Protein AF-A0A1H0MV73-F1 (afdb_monomer)

Secondary structure (DSSP, 8-state):
---EEEEESS-HHHHHHHHHHH--S--EEEEETTEEEEEPPSSP-HHHHHHHHHHHT--EEEEEETTEEEEEEESSS---TTSBHHHHHHHTT-HHHHHHHHHHHTTHHHHHS-B-SSHHHHHHTTTT--------S-S-HHHHHHHHHHHHHHHHHHHHHGGGGGGS-HHHHHHHHHHHHHHHHHHHHHHHHHHHHH-SS-SS-TT--B-------

Nearest PDB structures (foldseek):
  2be7-assembly1_D-2  TM=5.457E-01  e=4.003E-01  Moritella profunda
  1kon-assembly1_A  TM=4.984E-01  e=4.502E-01  Escherichia coli
  3dfe-assembly1_F  TM=3.906E-01  e=1.566E-01  Trichormus variabilis ATCC 29413
  1s7h-assembly2_D  TM=4.365E-01  e=1.220E+00  Bacillus subtilis

Radius of gyration: 22.24 Å; Cα contacts (8 Å, |Δi|>4): 250; chains: 1; bounding box: 59×32×61 Å

Solvent-accessible surface area (backbone atoms only — not comparable to full-atom values): 12561 Å² total; per-residue (Å²): 132,54,48,39,36,35,39,37,70,49,50,58,67,59,53,48,52,43,37,70,79,73,42,96,64,76,59,54,74,47,71,55,97,74,15,22,36,40,34,53,45,83,80,45,50,78,67,51,53,55,54,48,26,65,57,69,75,48,36,34,30,36,38,49,52,101,92,44,49,34,44,79,38,58,75,87,48,98,65,64,69,86,47,46,38,49,58,48,30,44,75,72,71,33,57,67,61,22,51,49,51,52,42,46,69,78,41,44,57,70,51,50,48,59,50,57,93,53,67,65,56,41,65,76,74,50,78,70,63,75,64,78,69,62,86,69,71,82,76,41,72,64,57,54,48,50,49,52,50,50,48,35,49,50,36,52,53,49,59,61,56,47,81,51,53,86,79,48,58,70,71,56,52,55,49,48,69,54,47,40,59,54,29,53,53,49,50,53,51,51,51,51,51,53,52,44,68,75,38,85,74,51,76,62,40,99,88,58,27,41,47,87,55,82,74,91,129

Structure (mmCIF, N/CA/C/O backbone):
data_AF-A0A1H0MV73-F1
#
_entry.id   AF-A0A1H0MV73-F1
#
loop_
_atom_site.group_PDB
_atom_site.id
_atom_site.type_symbol
_atom_site.label_atom_id
_atom_site.label_alt_id
_atom_site.label_comp_id
_atom_site.label_asym_id
_atom_site.label_entity_id
_atom_site.label_seq_id
_atom_site.pdbx_PDB_ins_code
_atom_site.Cartn_x
_atom_site.Cartn_y
_atom_site.Cartn_z
_atom_site.occupancy
_atom_site.B_iso_or_equiv
_atom_site.auth_seq_id
_atom_site.auth_comp_id
_atom_site.auth_asym_id
_atom_site.auth_atom_id
_atom_site.pdbx_PDB_model_num
ATOM 1 N N . MET A 1 1 ? -0.368 16.714 4.032 1.00 54.12 1 MET A N 1
ATOM 2 C CA . MET A 1 1 ? -0.791 15.738 2.997 1.00 54.12 1 MET A CA 1
ATOM 3 C C . MET A 1 1 ? -1.843 14.844 3.627 1.00 54.12 1 MET A C 1
ATOM 5 O O . MET A 1 1 ? -1.600 14.388 4.734 1.00 54.12 1 MET A O 1
ATOM 9 N N . ARG A 1 2 ? -2.994 14.617 2.979 1.00 64.69 2 ARG A N 1
ATOM 10 C CA . ARG A 1 2 ? -4.022 13.714 3.522 1.00 64.69 2 ARG A CA 1
ATOM 11 C C . ARG A 1 2 ? -3.559 12.266 3.342 1.00 64.69 2 ARG A C 1
ATOM 13 O O . ARG A 1 2 ? -3.269 11.854 2.218 1.00 64.69 2 ARG A O 1
ATOM 20 N N . ARG A 1 3 ? -3.427 11.532 4.447 1.00 75.88 3 ARG A N 1
ATOM 21 C CA . ARG A 1 3 ? -3.181 10.083 4.457 1.00 75.88 3 ARG A CA 1
ATOM 22 C C . ARG A 1 3 ? -4.522 9.362 4.555 1.00 75.88 3 ARG A C 1
ATOM 24 O O . ARG A 1 3 ? -5.489 9.919 5.075 1.00 75.88 3 ARG A O 1
ATOM 31 N N . ALA A 1 4 ? -4.564 8.131 4.062 1.00 83.12 4 ALA A N 1
ATOM 32 C CA . ALA A 1 4 ? -5.677 7.241 4.330 1.00 83.12 4 ALA A CA 1
ATOM 33 C C . ALA A 1 4 ? -5.242 5.781 4.360 1.00 83.12 4 ALA A C 1
ATOM 35 O O . ALA A 1 4 ? -4.288 5.377 3.683 1.00 83.12 4 ALA A O 1
ATOM 36 N N . ALA A 1 5 ? -5.990 5.000 5.121 1.00 88.31 5 ALA A N 1
ATOM 37 C CA . ALA A 1 5 ? -5.823 3.568 5.250 1.00 88.31 5 ALA A CA 1
ATOM 38 C C . ALA A 1 5 ? -7.187 2.888 5.170 1.00 88.31 5 ALA A C 1
ATOM 40 O O . ALA A 1 5 ? -8.221 3.505 5.420 1.00 88.31 5 ALA A O 1
ATOM 41 N N . VAL A 1 6 ? -7.186 1.615 4.799 1.00 90.62 6 VAL A N 1
ATOM 42 C CA . VAL A 1 6 ? -8.366 0.761 4.884 1.00 90.62 6 VAL A CA 1
ATOM 43 C C . VAL A 1 6 ? -8.015 -0.424 5.756 1.00 90.62 6 VAL A C 1
ATOM 45 O O . VAL A 1 6 ? -7.063 -1.131 5.445 1.00 90.62 6 VAL A O 1
AT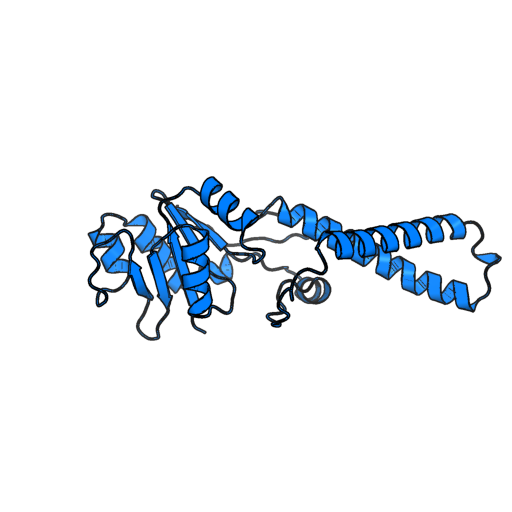OM 48 N N . TRP A 1 7 ? -8.762 -0.645 6.827 1.00 93.50 7 TRP A N 1
ATOM 49 C CA . TRP A 1 7 ? -8.647 -1.866 7.613 1.00 93.50 7 TRP A CA 1
ATOM 50 C C . TRP A 1 7 ? -9.693 -2.885 7.170 1.00 93.50 7 TRP A C 1
ATOM 52 O O . TRP A 1 7 ? -10.859 -2.543 6.959 1.00 93.50 7 TRP A O 1
ATOM 62 N N . VAL A 1 8 ? -9.278 -4.139 7.029 1.00 93.25 8 VAL A N 1
ATOM 63 C CA . VAL A 1 8 ? -10.153 -5.271 6.713 1.00 93.25 8 VAL A CA 1
ATOM 64 C C . VAL A 1 8 ? -9.893 -6.417 7.676 1.00 93.25 8 VAL A C 1
ATOM 66 O O . VAL A 1 8 ? -8.771 -6.565 8.142 1.00 93.25 8 VAL A O 1
ATOM 69 N N . ARG A 1 9 ? -10.917 -7.232 7.957 1.00 93.62 9 ARG A N 1
ATOM 70 C CA . ARG A 1 9 ? -10.801 -8.410 8.839 1.00 93.62 9 ARG A CA 1
ATOM 71 C C . ARG A 1 9 ? -10.091 -9.602 8.194 1.00 93.62 9 ARG A C 1
ATOM 73 O O . ARG A 1 9 ? -9.786 -10.571 8.875 1.00 93.62 9 ARG A O 1
ATOM 80 N N . ASP A 1 10 ? -9.863 -9.541 6.888 1.00 91.69 10 ASP A N 1
ATOM 81 C CA . ASP A 1 10 ? -9.166 -10.592 6.161 1.00 91.69 10 ASP A CA 1
ATOM 82 C C . ASP A 1 10 ? -7.681 -10.648 6.552 1.00 91.69 10 ASP A C 1
ATOM 84 O O . ASP A 1 10 ? -7.050 -9.633 6.889 1.00 91.69 10 ASP A O 1
ATOM 88 N N . ASP A 1 11 ? -7.114 -11.849 6.465 1.00 90.12 11 ASP A N 1
ATOM 89 C CA . ASP A 1 11 ? -5.692 -12.056 6.684 1.00 90.12 11 ASP A CA 1
ATOM 90 C C . ASP A 1 11 ? -4.836 -11.465 5.551 1.00 90.12 11 ASP A C 1
ATOM 92 O O . ASP A 1 11 ? -5.313 -11.056 4.485 1.00 90.12 11 ASP A O 1
ATOM 96 N N . LEU A 1 12 ? -3.526 -11.410 5.791 1.00 86.00 12 LEU A N 1
ATOM 97 C CA . LEU A 1 12 ? -2.580 -10.821 4.851 1.00 86.00 12 LEU A CA 1
ATOM 98 C C . LEU A 1 12 ? -2.608 -11.512 3.478 1.00 86.00 12 LEU A C 1
ATOM 100 O O . LEU A 1 12 ? -2.511 -10.825 2.461 1.00 86.00 12 LEU A O 1
ATOM 104 N N . SER A 1 13 ? -2.723 -12.841 3.435 1.00 81.88 13 SER A N 1
ATOM 105 C CA . SER A 1 13 ? -2.711 -13.625 2.192 1.00 81.88 13 SER A CA 1
ATOM 106 C C . SER A 1 13 ? -3.925 -13.338 1.314 1.00 81.88 13 SER A C 1
ATOM 108 O O . SER A 1 13 ? -3.785 -13.146 0.101 1.00 81.88 13 SER A O 1
ATOM 110 N N . ASP A 1 14 ? -5.105 -13.245 1.915 1.00 86.81 14 ASP A N 1
ATOM 111 C CA . ASP A 1 14 ? -6.349 -12.961 1.209 1.00 86.81 14 ASP A CA 1
ATOM 112 C C . ASP A 1 14 ? -6.357 -11.534 0.661 1.00 86.81 14 ASP A C 1
ATOM 114 O O . ASP A 1 14 ? -6.686 -11.298 -0.509 1.00 86.81 14 ASP A O 1
ATOM 118 N N . VAL A 1 15 ? -5.912 -10.573 1.476 1.00 85.56 15 VAL A N 1
ATOM 119 C CA . VAL A 1 15 ? -5.766 -9.173 1.061 1.00 85.56 15 VAL A CA 1
ATOM 120 C C . VAL A 1 15 ? -4.761 -9.040 -0.076 1.00 85.56 15 VAL A C 1
ATOM 122 O O . VAL A 1 15 ? -5.033 -8.345 -1.060 1.00 85.56 15 VAL A O 1
ATOM 125 N N . GLN A 1 16 ? -3.619 -9.724 0.016 1.00 82.00 16 GLN A N 1
ATOM 126 C CA . GLN A 1 16 ? -2.617 -9.748 -1.048 1.00 82.00 16 GLN A CA 1
ATOM 127 C C . GLN A 1 16 ? -3.194 -10.301 -2.347 1.00 82.00 16 GLN A C 1
ATOM 129 O O . GLN A 1 16 ? -3.030 -9.671 -3.390 1.00 82.00 16 GLN A O 1
ATOM 134 N N . THR A 1 17 ? -3.912 -11.422 -2.286 1.00 80.62 17 THR A N 1
ATOM 135 C CA . THR A 1 17 ? -4.515 -12.063 -3.462 1.00 80.62 17 THR A CA 1
ATOM 136 C C . THR A 1 17 ? -5.507 -11.124 -4.153 1.00 80.62 17 THR A C 1
ATOM 138 O O . THR A 1 17 ? -5.381 -10.846 -5.347 1.00 80.62 17 THR A O 1
ATOM 141 N N . ARG A 1 18 ? -6.433 -10.516 -3.395 1.00 81.12 18 ARG A N 1
ATOM 142 C CA . ARG A 1 18 ? -7.428 -9.575 -3.948 1.00 81.12 18 ARG A CA 1
ATOM 143 C C . ARG A 1 18 ? -6.783 -8.317 -4.539 1.00 81.12 18 ARG A C 1
ATOM 145 O O . ARG A 1 18 ? -7.248 -7.801 -5.559 1.00 81.12 18 ARG A O 1
ATOM 152 N N . LEU A 1 19 ? -5.718 -7.806 -3.916 1.00 78.44 19 LEU A N 1
ATOM 153 C CA . LEU A 1 19 ? -4.992 -6.640 -4.421 1.00 78.44 19 LEU A CA 1
ATOM 154 C C . LEU A 1 19 ? -4.146 -6.964 -5.654 1.00 78.44 19 LEU A C 1
ATOM 156 O O . LEU A 1 19 ? -4.100 -6.134 -6.560 1.00 78.44 19 LEU A O 1
ATOM 160 N N . LEU A 1 20 ? -3.516 -8.138 -5.720 1.00 70.62 20 LEU A N 1
ATOM 161 C CA . LEU A 1 20 ? -2.741 -8.584 -6.882 1.00 70.62 20 LEU A CA 1
ATOM 162 C C . LEU A 1 20 ? -3.618 -8.699 -8.130 1.00 70.62 20 LEU A C 1
ATOM 164 O O . LEU A 1 20 ? -3.218 -8.239 -9.200 1.00 70.62 20 LEU A O 1
ATOM 168 N N . ASP A 1 21 ? -4.834 -9.217 -7.972 1.00 63.66 21 ASP A N 1
ATOM 169 C CA . ASP A 1 21 ? -5.757 -9.426 -9.086 1.00 63.66 21 ASP A CA 1
ATOM 170 C C . ASP A 1 21 ? -6.362 -8.123 -9.633 1.00 63.66 21 ASP A C 1
ATOM 172 O O . ASP A 1 21 ? -6.802 -8.073 -10.784 1.00 63.66 21 ASP A O 1
ATOM 176 N N . ARG A 1 22 ? -6.424 -7.055 -8.821 1.00 63.78 22 ARG A N 1
ATOM 177 C CA . ARG A 1 22 ? -7.253 -5.872 -9.134 1.00 63.78 22 ARG A CA 1
ATOM 178 C C . ARG A 1 22 ? -6.560 -4.514 -9.000 1.00 63.78 22 ARG A C 1
ATOM 180 O O . ARG A 1 22 ? -7.055 -3.530 -9.548 1.00 63.78 22 ARG A O 1
ATOM 187 N N . SER A 1 23 ? -5.434 -4.414 -8.294 1.00 61.25 23 SER A N 1
ATOM 188 C CA . SER A 1 23 ? -4.760 -3.149 -7.967 1.00 61.25 23 SER A CA 1
ATOM 189 C C . SER A 1 23 ? -3.266 -3.204 -8.298 1.00 61.25 23 SER A C 1
ATOM 191 O O . SER A 1 23 ? -2.448 -3.629 -7.491 1.00 61.25 23 SER A O 1
ATOM 193 N N . GLY A 1 24 ? -2.868 -2.625 -9.434 1.00 54.47 24 GLY A N 1
ATOM 194 C CA . GLY A 1 24 ? -1.452 -2.495 -9.821 1.00 54.47 24 GLY A CA 1
ATOM 195 C C . GLY A 1 24 ? -0.624 -1.483 -9.006 1.00 54.47 24 GLY A C 1
ATOM 196 O O . GLY A 1 24 ? 0.515 -1.203 -9.370 1.00 54.47 24 GLY A O 1
ATOM 197 N N . ARG A 1 25 ? -1.175 -0.879 -7.942 1.00 60.16 25 ARG A N 1
ATOM 198 C CA . ARG A 1 25 ? -0.457 0.092 -7.095 1.00 60.16 25 ARG A CA 1
ATOM 199 C C . ARG A 1 25 ? 0.040 -0.561 -5.811 1.00 60.16 25 ARG A C 1
ATOM 201 O O . ARG A 1 25 ? -0.752 -1.169 -5.093 1.00 60.16 25 ARG A O 1
ATOM 208 N N . ARG A 1 26 ? 1.329 -0.359 -5.510 1.00 63.97 26 ARG A N 1
ATOM 209 C CA . ARG A 1 26 ? 1.956 -0.774 -4.247 1.00 63.97 26 ARG A CA 1
ATOM 210 C C . ARG A 1 26 ? 1.264 -0.084 -3.069 1.00 63.97 26 ARG A C 1
ATOM 212 O O . ARG A 1 26 ? 0.995 1.117 -3.121 1.00 63.97 26 ARG A O 1
ATOM 219 N N . ARG A 1 27 ? 0.972 -0.861 -2.033 1.00 73.25 27 ARG A N 1
ATOM 220 C CA . ARG A 1 27 ? 0.311 -0.445 -0.790 1.00 73.25 27 ARG A CA 1
ATOM 221 C C . ARG A 1 27 ? 1.071 -1.080 0.359 1.00 73.25 27 ARG A C 1
ATOM 223 O O . ARG A 1 27 ? 1.513 -2.217 0.212 1.00 73.25 27 ARG A O 1
ATOM 230 N N . LEU A 1 28 ? 1.218 -0.362 1.465 1.00 77.88 28 LEU A N 1
ATOM 231 C CA . LEU A 1 28 ? 1.765 -0.954 2.680 1.00 77.88 28 LEU A CA 1
ATOM 232 C C . LEU A 1 28 ? 0.674 -1.812 3.317 1.00 77.88 28 LEU A C 1
ATOM 234 O O . LEU A 1 28 ? -0.423 -1.322 3.583 1.00 77.88 28 LEU A O 1
ATOM 238 N N . LEU A 1 29 ? 0.982 -3.093 3.502 1.00 84.50 29 LEU A N 1
ATOM 239 C CA . LEU A 1 29 ? 0.115 -4.048 4.176 1.00 84.50 29 LEU A CA 1
ATOM 240 C C . LEU A 1 29 ? 0.690 -4.305 5.560 1.00 84.50 29 LEU A C 1
ATOM 242 O O . LEU A 1 29 ? 1.829 -4.754 5.674 1.00 84.50 29 LEU A O 1
ATOM 246 N N . VAL A 1 30 ? -0.088 -4.001 6.593 1.00 85.06 30 VAL A N 1
ATOM 247 C CA . VAL A 1 30 ? 0.312 -4.220 7.981 1.00 85.06 30 VAL A CA 1
ATOM 248 C C . VAL A 1 30 ? -0.661 -5.217 8.604 1.00 85.06 30 VAL A C 1
ATOM 250 O O . VAL A 1 30 ? -1.805 -4.839 8.870 1.00 85.06 30 VAL A O 1
ATOM 253 N N . PRO A 1 31 ? -0.263 -6.490 8.775 1.00 86.06 31 PRO A N 1
ATOM 254 C CA . PRO A 1 31 ? -1.108 -7.468 9.443 1.00 86.06 31 PRO A CA 1
ATOM 255 C C . PRO A 1 31 ? -1.261 -7.109 10.923 1.00 86.06 31 PRO A C 1
ATOM 257 O O . PRO A 1 31 ? -0.313 -6.647 11.558 1.00 86.06 31 PRO A O 1
ATOM 260 N N . THR A 1 32 ? -2.448 -7.349 11.465 1.00 87.38 32 THR A N 1
ATOM 261 C CA . THR A 1 32 ? -2.767 -7.277 12.893 1.00 87.38 32 THR A CA 1
ATOM 262 C C . THR A 1 32 ? -3.358 -8.601 13.353 1.00 87.38 32 THR A C 1
ATOM 264 O O . THR A 1 32 ? -3.539 -9.526 12.561 1.00 87.38 32 THR A O 1
ATOM 267 N N . LEU A 1 33 ? -3.655 -8.708 14.648 1.00 86.25 33 LEU A N 1
ATOM 268 C CA . LEU A 1 33 ? -4.269 -9.907 15.206 1.00 86.25 33 LEU A CA 1
ATOM 269 C C . LEU A 1 33 ? -5.642 -10.202 14.578 1.00 86.25 33 LEU A C 1
ATOM 271 O O . LEU A 1 33 ? -5.963 -11.365 14.351 1.00 86.25 33 LEU A O 1
ATOM 275 N N . ASN A 1 34 ? -6.432 -9.162 14.289 1.00 90.62 34 ASN A N 1
ATOM 276 C CA . ASN A 1 34 ? -7.818 -9.305 13.833 1.00 90.62 34 ASN A CA 1
ATOM 277 C C . ASN A 1 34 ? -8.036 -8.911 12.364 1.00 90.62 34 ASN A C 1
ATOM 279 O O . ASN A 1 34 ? -9.184 -8.773 11.937 1.00 90.62 34 ASN A O 1
ATOM 283 N N . GLY A 1 35 ? -6.970 -8.672 11.596 1.00 92.31 35 GLY A N 1
ATOM 284 C CA . GLY A 1 35 ? -7.106 -8.266 10.204 1.00 92.31 35 GLY A CA 1
ATOM 285 C C . GLY A 1 35 ? -5.834 -7.702 9.587 1.00 92.31 35 GLY A C 1
ATOM 286 O O . GLY A 1 35 ? -4.719 -8.011 9.998 1.00 92.31 35 GLY A O 1
ATOM 287 N N . THR A 1 36 ? -6.002 -6.852 8.580 1.00 90.44 36 THR A N 1
ATOM 288 C CA . THR A 1 36 ? -4.901 -6.235 7.839 1.00 90.44 36 THR A CA 1
ATOM 289 C C . THR A 1 36 ? -5.216 -4.778 7.525 1.00 90.44 36 THR A C 1
ATOM 291 O O . THR A 1 36 ? -6.266 -4.450 6.967 1.00 90.44 36 THR A O 1
ATOM 294 N N . PHE A 1 37 ? -4.274 -3.883 7.823 1.00 89.50 37 PHE A N 1
ATOM 295 C CA . PHE A 1 37 ? -4.309 -2.505 7.341 1.00 89.50 37 PHE A CA 1
ATOM 296 C C . PHE A 1 37 ? -3.692 -2.404 5.952 1.00 89.50 37 PHE A C 1
ATOM 298 O O . PHE A 1 37 ? -2.548 -2.787 5.726 1.00 89.50 37 PHE A O 1
ATOM 305 N N . VAL A 1 38 ? -4.438 -1.801 5.037 1.00 87.38 38 VAL A N 1
ATOM 306 C CA . VAL A 1 38 ? -4.003 -1.409 3.702 1.00 87.38 38 VAL A CA 1
ATOM 307 C C . VAL A 1 38 ? -3.793 0.097 3.696 1.00 87.38 38 VAL A C 1
ATOM 309 O O . VAL A 1 38 ? -4.724 0.877 3.486 1.00 87.38 38 VAL A O 1
ATOM 312 N N . VAL A 1 39 ? -2.557 0.524 3.924 1.00 83.62 39 VAL A N 1
ATOM 313 C CA . VAL A 1 39 ? -2.193 1.941 3.913 1.00 83.62 39 VAL A CA 1
ATOM 314 C C . VAL A 1 39 ? -1.952 2.368 2.465 1.00 83.62 39 VAL A C 1
ATOM 316 O O . VAL A 1 39 ? -1.163 1.764 1.727 1.00 83.62 39 VAL A O 1
ATOM 319 N N . GLY A 1 40 ? -2.725 3.364 2.026 1.00 70.25 40 GLY A N 1
ATOM 320 C CA . GLY A 1 40 ? -2.804 3.769 0.628 1.00 70.25 40 GLY A CA 1
ATOM 321 C C . GLY A 1 40 ? -1.496 4.362 0.083 1.00 70.25 40 GLY A C 1
ATOM 322 O O . GLY A 1 40 ? -0.659 4.842 0.845 1.00 70.25 40 GLY A O 1
ATOM 323 N N . PRO A 1 41 ? -1.318 4.369 -1.251 1.00 59.44 41 PRO A N 1
ATOM 324 C CA . PRO A 1 41 ? -0.158 4.985 -1.886 1.00 59.44 41 PRO A CA 1
ATOM 325 C C . PRO A 1 41 ? -0.143 6.499 -1.645 1.00 59.44 41 PRO A C 1
ATOM 327 O O . PRO A 1 41 ? -1.174 7.160 -1.764 1.00 59.44 41 PRO A O 1
ATOM 330 N N . ASN A 1 42 ? 1.033 7.058 -1.368 1.00 49.66 42 ASN A N 1
ATOM 331 C CA . ASN A 1 42 ? 1.230 8.500 -1.261 1.00 49.66 42 ASN A CA 1
ATOM 332 C C . ASN A 1 42 ? 1.274 9.136 -2.675 1.00 49.66 42 ASN A C 1
ATOM 334 O O . ASN A 1 42 ? 2.115 8.719 -3.477 1.00 49.66 42 ASN A O 1
ATOM 338 N N . PRO A 1 43 ? 0.418 10.122 -3.023 1.00 48.09 43 PRO A N 1
ATOM 339 C CA . PRO A 1 43 ? -0.612 10.764 -2.200 1.00 48.09 43 PRO A CA 1
ATOM 340 C C . PRO A 1 43 ? -1.973 10.057 -2.248 1.00 48.09 43 PRO A C 1
ATOM 342 O O . PRO A 1 43 ? -2.415 9.565 -3.294 1.00 48.09 43 PRO A O 1
ATOM 345 N N . VAL A 1 44 ? -2.679 10.089 -1.117 1.00 60.69 44 VAL A N 1
ATOM 346 C CA . VAL A 1 44 ? -4.008 9.493 -0.997 1.00 60.69 44 VAL A CA 1
ATOM 347 C C . VAL A 1 44 ? -5.079 10.486 -1.454 1.00 60.69 44 VAL A C 1
ATOM 349 O O . VAL A 1 44 ? -5.053 11.664 -1.103 1.00 60.69 44 VAL A O 1
ATOM 352 N N . THR A 1 45 ? -6.021 10.011 -2.269 1.00 63.12 45 THR A N 1
ATOM 353 C CA . THR A 1 45 ? -7.239 10.746 -2.639 1.00 63.12 45 THR A CA 1
ATOM 354 C C . THR A 1 45 ? -8.447 10.026 -2.055 1.00 63.12 45 THR A C 1
ATOM 356 O O . THR A 1 45 ? -8.393 8.815 -1.868 1.00 63.12 45 THR A O 1
ATOM 359 N N . GLU A 1 46 ? -9.545 10.736 -1.815 1.00 62.19 46 GLU A N 1
ATOM 360 C CA . GLU A 1 46 ? -10.821 10.163 -1.345 1.00 62.19 46 GLU A CA 1
ATOM 361 C C . GLU A 1 46 ? -11.286 8.995 -2.239 1.00 62.19 46 GLU A C 1
ATOM 363 O O . GLU A 1 46 ? -11.628 7.905 -1.780 1.00 62.19 46 GLU A O 1
ATOM 368 N N . ARG A 1 47 ? -11.115 9.157 -3.558 1.00 69.31 47 ARG A N 1
ATOM 369 C CA . ARG A 1 47 ? -11.335 8.102 -4.556 1.00 69.31 47 ARG A CA 1
ATOM 370 C C . ARG A 1 47 ? -10.512 6.836 -4.285 1.00 69.31 47 ARG A C 1
ATOM 372 O O . ARG A 1 47 ? -10.993 5.734 -4.522 1.00 69.31 47 ARG A O 1
ATOM 379 N N . THR A 1 48 ? -9.294 6.977 -3.765 1.00 71.62 48 THR A N 1
ATOM 380 C CA . THR A 1 48 ? -8.411 5.846 -3.462 1.00 71.62 48 THR A CA 1
ATOM 381 C C . THR A 1 48 ? -9.008 4.952 -2.379 1.00 71.62 48 THR A C 1
ATOM 383 O O . THR A 1 48 ? -8.908 3.736 -2.505 1.00 71.62 48 THR A O 1
ATOM 386 N N . ILE A 1 49 ? -9.637 5.504 -1.339 1.00 75.19 49 ILE A N 1
ATOM 387 C CA . ILE A 1 49 ? -10.224 4.720 -0.236 1.00 75.19 49 ILE A CA 1
ATOM 388 C C . ILE A 1 49 ? -11.398 3.899 -0.756 1.00 75.19 49 ILE A C 1
ATOM 390 O O . ILE A 1 49 ? -11.435 2.684 -0.564 1.00 75.19 49 ILE A O 1
ATOM 394 N N . LYS A 1 50 ? -12.301 4.548 -1.498 1.00 79.75 50 LYS A N 1
ATOM 395 C CA . LYS A 1 50 ? -13.461 3.897 -2.112 1.00 79.75 50 LYS A CA 1
ATOM 396 C C . LYS A 1 50 ? -13.051 2.776 -3.067 1.00 79.75 50 LYS A C 1
ATOM 398 O O . LYS A 1 50 ? -13.565 1.668 -2.956 1.00 79.75 50 LYS A O 1
ATOM 403 N N . ASP A 1 51 ? -12.086 3.038 -3.951 1.00 80.00 51 ASP A N 1
ATOM 404 C CA . ASP A 1 51 ? -11.570 2.034 -4.888 1.00 80.00 51 ASP A CA 1
ATOM 405 C C . ASP A 1 51 ? -10.907 0.863 -4.138 1.00 80.00 51 ASP A C 1
ATOM 407 O O . ASP A 1 51 ? -11.061 -0.294 -4.518 1.00 80.00 51 ASP A O 1
ATOM 411 N N . THR A 1 52 ? -10.197 1.144 -3.039 1.00 80.19 52 THR A N 1
ATOM 412 C CA . THR A 1 52 ? -9.570 0.111 -2.194 1.00 80.19 52 THR A CA 1
ATOM 413 C C . THR A 1 52 ? -10.610 -0.779 -1.538 1.00 80.19 52 THR A C 1
ATOM 415 O O . THR A 1 52 ? -10.521 -1.996 -1.658 1.00 80.19 52 THR A O 1
ATOM 418 N N . ARG A 1 53 ? -11.613 -0.185 -0.888 1.00 86.94 53 ARG A N 1
ATOM 419 C CA . ARG A 1 53 ? -12.704 -0.929 -0.252 1.00 86.94 53 ARG A CA 1
ATOM 420 C C . ARG A 1 53 ? -13.470 -1.763 -1.274 1.00 86.94 53 ARG A C 1
ATOM 422 O O . ARG A 1 53 ? -13.731 -2.931 -1.026 1.00 86.94 53 ARG A O 1
ATOM 429 N N . ALA A 1 54 ? -13.739 -1.215 -2.459 1.00 84.75 54 ALA A N 1
ATOM 430 C CA . ALA A 1 54 ? -14.393 -1.953 -3.539 1.00 84.75 54 ALA A CA 1
ATOM 431 C C . ALA A 1 54 ? -13.578 -3.171 -4.013 1.00 84.75 54 ALA A C 1
ATOM 433 O O . ALA A 1 54 ? -14.152 -4.214 -4.321 1.00 84.75 54 ALA A O 1
ATOM 434 N N . VAL A 1 55 ? -12.246 -3.063 -4.064 1.00 82.50 55 VAL A N 1
ATOM 435 C CA . VAL A 1 55 ? -11.368 -4.199 -4.390 1.00 82.50 55 VAL A CA 1
ATOM 436 C C . VAL A 1 55 ? -11.375 -5.247 -3.280 1.00 82.50 55 VAL A C 1
ATOM 438 O O . VAL A 1 55 ? -11.411 -6.438 -3.581 1.00 82.50 55 VAL A O 1
ATOM 441 N N . LEU A 1 56 ? -11.351 -4.807 -2.022 1.00 84.62 56 LEU A N 1
ATOM 442 C CA . LEU A 1 56 ? -11.294 -5.695 -0.863 1.00 84.62 56 LEU A CA 1
ATOM 443 C C . LEU A 1 56 ? -12.655 -6.293 -0.485 1.00 84.62 56 LEU A C 1
ATOM 445 O O . LEU A 1 56 ? -12.677 -7.288 0.225 1.00 84.62 56 LEU A O 1
ATOM 449 N N . GLY A 1 57 ? -13.765 -5.752 -0.993 1.00 85.00 57 GLY A N 1
ATOM 450 C CA . GLY A 1 57 ? -15.119 -6.221 -0.676 1.00 85.00 57 GLY A CA 1
ATOM 451 C C . GLY A 1 57 ? -15.732 -5.557 0.560 1.00 85.00 57 GLY A C 1
ATOM 452 O O . GLY A 1 57 ? -16.731 -6.046 1.072 1.00 85.00 57 GLY A O 1
ATOM 453 N N . GLY A 1 58 ? -15.144 -4.454 1.025 1.00 87.81 58 GLY A N 1
ATOM 454 C CA . GLY A 1 58 ? -15.561 -3.714 2.210 1.00 87.81 58 GLY A CA 1
ATOM 455 C C . GLY A 1 58 ? -14.363 -3.196 3.000 1.00 87.81 58 GLY A C 1
ATOM 456 O O . GLY A 1 58 ? -13.241 -3.121 2.490 1.00 87.81 58 GLY A O 1
ATOM 457 N N . GLY A 1 59 ? -14.609 -2.816 4.246 1.00 89.88 59 GLY A N 1
ATOM 458 C CA . GLY A 1 59 ? -13.590 -2.402 5.198 1.00 89.88 59 GLY A CA 1
ATOM 459 C C . GLY A 1 59 ? -13.872 -1.063 5.851 1.00 89.88 59 GLY A C 1
ATOM 460 O O . GLY A 1 59 ? -14.807 -0.340 5.503 1.00 89.88 59 GLY A O 1
ATOM 461 N N . ILE A 1 60 ? -12.996 -0.715 6.783 1.00 89.50 60 ILE A N 1
ATOM 462 C CA . ILE A 1 60 ? -13.059 0.531 7.534 1.00 89.50 60 ILE A CA 1
ATOM 463 C C . ILE A 1 60 ? -12.107 1.530 6.901 1.00 89.50 60 ILE A C 1
ATOM 465 O O . ILE A 1 60 ? -10.894 1.326 6.900 1.00 89.50 60 ILE A O 1
ATOM 469 N N . GLY A 1 61 ? -12.668 2.588 6.323 1.00 89.56 61 GLY A N 1
ATOM 470 C CA . GLY A 1 61 ? -11.914 3.676 5.714 1.00 89.56 61 GLY A CA 1
ATOM 471 C C . GLY A 1 61 ? -11.483 4.685 6.768 1.00 89.56 6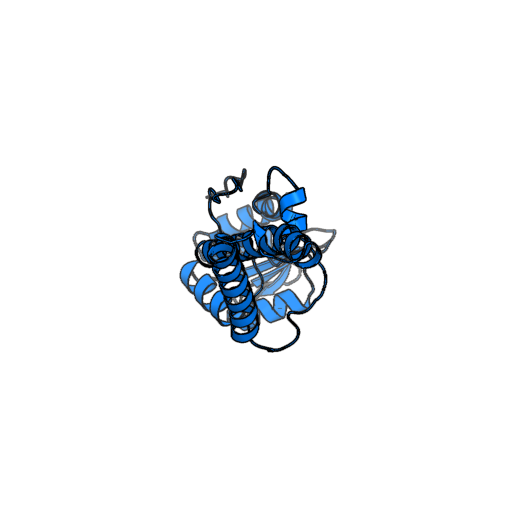1 GLY A C 1
ATOM 472 O O . GLY A 1 61 ? -12.329 5.283 7.426 1.00 89.56 61 GLY A O 1
ATOM 473 N N . LEU A 1 62 ? -10.176 4.889 6.900 1.00 89.31 62 LEU A N 1
ATOM 474 C CA . LEU A 1 62 ? -9.566 5.821 7.843 1.00 89.31 62 LEU A CA 1
ATOM 475 C C . LEU A 1 62 ? -8.945 6.993 7.099 1.00 89.31 62 LEU A C 1
ATOM 477 O O . LEU A 1 62 ? -8.146 6.779 6.185 1.00 89.31 62 LEU A O 1
ATOM 481 N N . VAL A 1 63 ? -9.261 8.216 7.521 1.00 87.69 63 VAL A N 1
ATOM 482 C CA . VAL A 1 63 ? -8.752 9.454 6.920 1.00 87.69 63 VAL A CA 1
ATOM 483 C C . VAL A 1 63 ? -8.039 10.289 7.971 1.00 87.69 63 VAL A C 1
ATOM 485 O O . VAL A 1 63 ? -8.568 10.541 9.051 1.00 87.69 63 VAL A O 1
ATOM 488 N N . TRP A 1 64 ? -6.842 10.759 7.628 1.00 87.00 64 TRP A N 1
ATOM 489 C CA . TRP A 1 64 ? -6.101 11.712 8.446 1.00 87.00 64 TRP A CA 1
ATOM 490 C C . TRP A 1 64 ? -6.603 13.129 8.179 1.00 87.00 64 TRP A C 1
ATOM 492 O O . TRP A 1 64 ? -6.584 13.607 7.037 1.00 87.00 64 TRP A O 1
ATOM 502 N N . THR A 1 65 ? -7.011 13.797 9.249 1.00 85.12 65 THR A N 1
ATOM 503 C CA . THR A 1 65 ? -7.460 15.191 9.296 1.00 85.12 65 THR A CA 1
ATOM 504 C C . THR A 1 65 ? -6.500 16.022 10.144 1.00 85.12 65 THR A C 1
ATOM 506 O O . THR A 1 65 ? -5.591 15.481 10.773 1.00 85.12 65 THR A O 1
ATOM 509 N N . ASP A 1 66 ? -6.706 17.337 10.188 1.00 83.56 66 ASP A N 1
ATOM 510 C CA . ASP A 1 66 ? -5.881 18.233 11.007 1.00 83.56 66 ASP A CA 1
ATOM 511 C C . ASP A 1 66 ? -6.061 17.983 12.517 1.00 83.56 66 ASP A C 1
ATOM 513 O O . ASP A 1 66 ? -5.195 18.338 13.312 1.00 83.56 66 ASP A O 1
ATOM 517 N N . THR A 1 67 ? -7.169 17.351 12.914 1.00 83.25 67 THR A N 1
ATOM 518 C CA . THR A 1 67 ? -7.507 17.048 14.312 1.00 83.25 67 THR A CA 1
ATOM 519 C C . THR A 1 67 ? -7.252 15.589 14.697 1.00 83.25 67 THR A C 1
ATOM 521 O O . THR A 1 67 ? -7.522 15.213 15.833 1.00 83.25 67 THR A O 1
ATOM 524 N N . GLY A 1 68 ? -6.754 14.759 13.773 1.00 84.94 68 GLY A N 1
ATOM 525 C CA . GLY A 1 68 ? -6.473 13.339 14.004 1.00 84.94 68 GLY A CA 1
ATOM 526 C C . GLY A 1 68 ? -7.092 12.414 12.957 1.00 84.94 68 GLY A C 1
ATOM 527 O O . GLY A 1 68 ? -7.437 12.834 11.849 1.00 84.94 68 GLY A O 1
ATOM 528 N N . ILE A 1 69 ? -7.225 11.134 13.300 1.00 88.38 69 ILE A N 1
ATOM 529 C CA . ILE A 1 69 ? -7.717 10.091 12.391 1.00 88.38 69 ILE A CA 1
ATOM 530 C C . ILE A 1 69 ? -9.201 9.851 12.642 1.00 88.38 69 ILE A C 1
ATOM 532 O O . ILE A 1 69 ? -9.601 9.505 13.755 1.00 88.38 69 ILE A O 1
ATOM 536 N N . VAL A 1 70 ? -10.000 9.990 11.589 1.00 89.94 70 VAL A N 1
ATOM 537 C CA . VAL A 1 70 ? -11.449 9.766 11.624 1.00 89.94 70 VAL A CA 1
ATOM 538 C C . VAL A 1 70 ? -11.836 8.596 10.733 1.00 89.94 70 VAL A C 1
ATOM 540 O O . VAL A 1 70 ? -11.129 8.259 9.775 1.00 89.94 70 VAL A O 1
ATOM 543 N N . VAL A 1 71 ? -12.973 7.982 11.049 1.00 88.94 71 VAL A N 1
ATOM 544 C CA . VAL A 1 71 ? -13.561 6.926 10.228 1.00 88.94 71 VAL A CA 1
ATOM 545 C C . VAL A 1 71 ? -14.501 7.551 9.209 1.00 88.94 71 VAL A C 1
ATOM 547 O O . VAL A 1 71 ? -15.496 8.171 9.555 1.00 88.94 71 VAL A O 1
ATOM 550 N N . GLU A 1 72 ? -14.172 7.394 7.933 1.00 85.75 72 GLU A N 1
ATOM 551 C CA . GLU A 1 72 ? -15.001 7.885 6.830 1.00 85.75 72 GLU A CA 1
ATOM 552 C C . GLU A 1 72 ? -16.067 6.855 6.435 1.00 85.75 72 GLU A C 1
ATOM 554 O O . GLU A 1 72 ? -17.152 7.204 5.983 1.00 85.75 72 GLU A O 1
ATOM 559 N N . HIS A 1 73 ? -15.749 5.568 6.593 1.00 84.94 73 HIS A N 1
ATOM 560 C CA . HIS A 1 73 ? -16.651 4.462 6.294 1.00 84.94 73 HIS A CA 1
ATOM 561 C C . HIS A 1 73 ? -16.408 3.315 7.272 1.00 84.94 73 HIS A C 1
ATOM 563 O O . HIS A 1 73 ? -15.255 2.936 7.472 1.00 84.94 73 HIS A O 1
ATOM 569 N N . ALA A 1 74 ? -17.472 2.725 7.813 1.00 84.44 74 ALA A N 1
ATOM 570 C CA . ALA A 1 74 ? -17.404 1.598 8.736 1.00 84.44 74 ALA A CA 1
ATOM 571 C C . ALA A 1 74 ? -18.387 0.504 8.301 1.00 84.44 74 ALA A C 1
ATOM 573 O O . ALA A 1 74 ? -19.570 0.581 8.598 1.00 84.44 74 ALA A O 1
ATOM 574 N N . ASP A 1 75 ? -17.904 -0.515 7.585 1.00 85.44 75 ASP A N 1
ATOM 575 C CA . ASP A 1 75 ? -18.763 -1.648 7.191 1.00 85.44 75 ASP A CA 1
ATOM 576 C C . ASP A 1 75 ? -18.979 -2.658 8.326 1.00 85.44 75 ASP A C 1
ATOM 578 O O . ASP A 1 75 ? -19.881 -3.487 8.254 1.00 85.44 75 ASP A O 1
ATOM 582 N N . TYR A 1 76 ? -18.114 -2.635 9.344 1.00 82.94 76 TYR A N 1
ATOM 583 C CA . TYR A 1 76 ? -18.068 -3.658 10.395 1.00 82.94 76 TYR A CA 1
ATOM 584 C C . TYR A 1 76 ? -18.496 -3.165 11.771 1.00 82.94 76 TYR A C 1
ATOM 586 O O . TYR A 1 76 ? -18.654 -3.994 12.664 1.00 82.94 76 TYR A O 1
ATOM 594 N N . PHE A 1 77 ? -18.622 -1.852 11.945 1.00 82.94 77 PHE A N 1
ATOM 595 C CA . PHE A 1 77 ? -18.988 -1.227 13.209 1.00 82.94 77 PHE A CA 1
ATOM 596 C C . PHE A 1 77 ? -20.244 -0.397 12.985 1.00 82.94 77 PHE A C 1
ATOM 598 O O . PHE A 1 77 ? -20.325 0.324 11.987 1.00 82.94 77 PHE A O 1
ATOM 605 N N . ASP A 1 78 ? -21.164 -0.429 13.943 1.00 77.25 78 ASP A N 1
ATOM 606 C CA . ASP A 1 78 ? -22.210 0.588 14.065 1.00 77.25 78 ASP A CA 1
ATOM 607 C C . ASP A 1 78 ? -21.573 1.843 14.683 1.00 77.25 78 ASP A C 1
ATOM 609 O O . ASP A 1 78 ? -21.762 2.175 15.850 1.00 77.25 78 ASP A O 1
ATOM 613 N N . ALA A 1 79 ? -20.703 2.487 13.904 1.00 66.19 79 ALA A N 1
ATOM 614 C CA . ALA A 1 79 ? -19.857 3.567 14.383 1.00 66.19 79 ALA A CA 1
ATOM 615 C C . ALA A 1 79 ? -20.613 4.897 14.427 1.00 66.19 79 ALA A C 1
ATOM 617 O O . ALA A 1 79 ? -21.220 5.306 13.434 1.00 66.19 79 ALA A O 1
ATOM 618 N N . ASP A 1 80 ? -20.476 5.628 15.535 1.00 75.81 80 ASP A N 1
ATOM 619 C CA . ASP A 1 80 ? -20.711 7.069 15.524 1.00 75.81 80 ASP A CA 1
ATOM 620 C C . ASP A 1 80 ? -19.583 7.730 14.705 1.00 75.81 80 ASP A C 1
ATOM 622 O O . ASP A 1 80 ? -18.417 7.667 15.113 1.00 75.81 80 ASP A O 1
ATOM 626 N N . PRO A 1 81 ? -19.880 8.358 13.551 1.00 68.69 81 PRO A N 1
ATOM 627 C CA . PRO A 1 81 ? -18.864 8.992 12.711 1.00 68.69 81 PRO A CA 1
ATOM 628 C C . PRO A 1 81 ? -18.144 10.159 13.407 1.00 68.69 81 PRO A C 1
ATOM 630 O O . PRO A 1 81 ? -17.128 10.632 12.897 1.00 68.69 81 PRO A O 1
ATOM 633 N N . ALA A 1 82 ? -18.650 10.638 14.550 1.00 76.75 82 ALA A N 1
ATOM 634 C CA . ALA A 1 82 ? -18.003 11.670 15.350 1.00 76.75 82 ALA A CA 1
ATOM 635 C C . ALA A 1 82 ? -16.856 11.145 16.233 1.00 76.75 82 ALA A C 1
ATOM 637 O O . ALA A 1 82 ? -16.041 11.948 16.694 1.00 76.75 82 ALA A O 1
ATOM 638 N N . LEU A 1 83 ? -16.768 9.831 16.478 1.00 84.38 83 LEU A N 1
ATOM 639 C CA . LEU A 1 83 ? -15.725 9.267 17.335 1.00 84.38 83 LEU A CA 1
ATOM 640 C C . LEU A 1 83 ? -14.367 9.198 16.609 1.00 84.38 83 LEU A C 1
ATOM 642 O O . LEU A 1 83 ? -14.291 8.753 15.457 1.00 84.38 83 LEU A O 1
ATOM 646 N N . PRO A 1 84 ? -13.260 9.576 17.278 1.00 91.31 84 PRO A N 1
ATOM 647 C CA . PRO A 1 84 ? -11.916 9.329 16.770 1.00 91.31 84 PRO A CA 1
ATOM 648 C C . PRO A 1 84 ? -11.694 7.839 16.493 1.00 91.31 84 PRO A C 1
ATOM 650 O O . PRO A 1 84 ? -12.089 6.982 17.284 1.00 91.31 84 PRO A O 1
ATOM 653 N N . ALA A 1 85 ? -10.987 7.511 15.407 1.00 92.12 85 ALA A N 1
ATOM 654 C CA . ALA A 1 85 ? -10.789 6.120 14.991 1.00 92.12 85 ALA A CA 1
ATOM 655 C C . ALA A 1 85 ? -10.133 5.255 16.081 1.00 92.12 85 ALA A C 1
ATOM 657 O O . ALA A 1 85 ? -10.484 4.093 16.248 1.00 92.12 85 ALA A O 1
ATOM 658 N N . ILE A 1 86 ? -9.202 5.821 16.851 1.00 93.56 86 ILE A N 1
ATOM 659 C CA . ILE A 1 86 ? -8.536 5.116 17.956 1.00 93.56 86 ILE A CA 1
ATOM 660 C C . ILE A 1 86 ? -9.557 4.689 19.015 1.00 93.56 86 ILE A C 1
ATOM 662 O O . ILE A 1 86 ? -9.535 3.542 19.451 1.00 93.56 86 ILE A O 1
ATOM 666 N N . GLU A 1 87 ? -10.441 5.600 19.421 1.00 92.88 87 GLU A N 1
ATOM 667 C CA . GLU A 1 87 ? -11.447 5.335 20.453 1.00 92.88 87 GLU A CA 1
ATOM 668 C C . GLU A 1 87 ? -12.471 4.314 19.967 1.00 92.88 87 GLU A C 1
ATOM 670 O O . GLU A 1 87 ? -12.812 3.395 20.707 1.00 92.88 87 GLU A O 1
ATOM 675 N N . LEU A 1 88 ? -12.885 4.416 18.702 1.00 92.06 88 LEU A N 1
ATOM 676 C CA . LEU A 1 88 ? -13.791 3.456 18.084 1.00 92.06 88 LEU A CA 1
ATOM 677 C C . LEU A 1 88 ? -13.215 2.033 18.118 1.00 92.06 88 LEU A C 1
ATOM 679 O O . LEU A 1 88 ? -13.861 1.117 18.613 1.00 92.06 88 LEU A O 1
ATOM 683 N N . PHE A 1 89 ? -11.971 1.838 17.670 1.00 92.81 89 PHE A N 1
ATOM 684 C CA . PHE A 1 89 ? -11.345 0.512 17.707 1.00 92.81 89 PHE A CA 1
ATOM 685 C C . PHE A 1 89 ? -11.153 -0.002 19.144 1.00 92.81 89 PHE A C 1
ATOM 687 O O . PHE A 1 89 ? -11.264 -1.201 19.384 1.00 92.81 89 PHE A O 1
ATOM 694 N N . GLN A 1 90 ? -10.923 0.876 20.125 1.00 93.81 90 GLN A N 1
ATOM 695 C CA . GLN A 1 90 ? -10.882 0.468 21.533 1.00 93.81 90 GLN A CA 1
ATOM 696 C C . GLN A 1 90 ? -12.250 0.011 22.055 1.00 93.81 90 GLN A C 1
ATOM 698 O O . GLN A 1 90 ? -12.311 -0.996 22.760 1.00 93.81 90 GLN A O 1
ATOM 703 N N . GLN A 1 91 ? -13.329 0.722 21.713 1.00 92.81 91 GLN A N 1
ATOM 704 C CA . GLN A 1 91 ? -14.697 0.357 22.102 1.00 92.81 91 GLN A CA 1
ATOM 705 C C . GLN A 1 91 ? -15.125 -0.983 21.492 1.00 92.81 91 GLN A C 1
ATOM 707 O O . GLN A 1 91 ? -15.774 -1.783 22.161 1.00 92.81 91 GLN A O 1
ATOM 712 N N . GLU A 1 92 ? -14.671 -1.268 20.274 1.00 92.12 92 GLU A N 1
ATOM 713 C CA . GLU A 1 92 ? -14.917 -2.523 19.554 1.00 92.12 92 GLU A CA 1
ATOM 714 C C . GLU A 1 92 ? -14.019 -3.688 20.017 1.00 92.12 92 GLU A C 1
ATOM 716 O O . GLU A 1 92 ? -14.034 -4.770 19.430 1.00 92.12 92 GLU A O 1
ATOM 721 N N . GLY A 1 93 ? -13.214 -3.495 21.069 1.00 93.50 93 GLY A N 1
ATOM 722 C CA . GLY A 1 93 ? -12.354 -4.547 21.614 1.00 93.50 93 GLY A CA 1
ATOM 723 C C . GLY A 1 93 ? -11.137 -4.874 20.742 1.00 93.50 93 GLY A C 1
ATOM 724 O O . GLY A 1 93 ? -10.607 -5.981 20.823 1.00 93.50 93 GLY A O 1
ATOM 725 N N . LEU A 1 94 ? -10.667 -3.914 19.940 1.00 93.62 94 LEU A N 1
ATOM 726 C CA . LEU A 1 94 ? -9.520 -4.029 19.030 1.00 93.62 94 LEU A CA 1
ATOM 727 C C . LEU A 1 94 ? -8.357 -3.108 19.467 1.00 93.62 94 LEU A C 1
ATOM 729 O O . LEU A 1 94 ? -7.989 -2.161 18.761 1.00 93.62 94 LEU A O 1
ATOM 733 N N . PRO A 1 95 ? -7.765 -3.327 20.660 1.00 93.06 95 PRO A N 1
ATOM 734 C CA . PRO A 1 95 ? -6.742 -2.435 21.203 1.00 93.06 95 PRO A CA 1
ATOM 735 C C . PRO A 1 95 ? -5.428 -2.460 20.408 1.00 93.06 95 PRO A C 1
ATOM 737 O O . PRO A 1 95 ? -4.762 -1.429 20.330 1.00 93.06 95 PRO A O 1
ATOM 740 N N . ALA A 1 96 ? -5.071 -3.594 19.794 1.00 87.62 96 ALA A N 1
ATOM 741 C CA . ALA A 1 96 ? -3.860 -3.723 18.980 1.00 87.62 96 ALA A CA 1
ATOM 742 C C . ALA A 1 96 ? -3.965 -2.897 17.688 1.00 87.62 96 ALA A C 1
ATOM 744 O O . ALA A 1 96 ? -3.048 -2.170 17.312 1.00 87.62 96 ALA A O 1
ATOM 745 N N . GLU A 1 97 ? -5.126 -2.937 17.035 1.00 92.62 97 GLU A N 1
ATOM 746 C CA . GLU A 1 97 ? -5.430 -2.102 15.879 1.00 92.62 97 GLU A CA 1
ATOM 747 C C . GLU A 1 97 ? -5.431 -0.611 16.253 1.00 92.62 97 GLU A C 1
ATOM 749 O O . GLU A 1 97 ? -4.886 0.206 15.513 1.00 92.62 97 GLU A O 1
ATOM 754 N N . ALA A 1 98 ? -5.975 -0.247 17.419 1.00 93.00 98 ALA A N 1
ATOM 755 C CA . ALA A 1 98 ? -5.939 1.129 17.915 1.00 93.00 98 ALA A CA 1
ATOM 756 C C . ALA A 1 98 ? -4.504 1.626 18.183 1.00 93.00 98 ALA A C 1
ATOM 758 O O . ALA A 1 98 ? -4.175 2.778 17.883 1.00 93.00 98 ALA A O 1
ATOM 759 N N . GLU A 1 99 ? -3.630 0.771 18.719 1.00 90.50 99 GLU A N 1
ATOM 760 C CA . GLU A 1 99 ? -2.206 1.075 18.890 1.00 90.50 99 GLU A CA 1
ATOM 761 C C . GLU A 1 99 ? -1.502 1.246 17.542 1.00 90.50 99 GLU A C 1
ATOM 763 O O . GLU A 1 99 ? -0.757 2.212 17.349 1.00 90.50 99 GLU A O 1
ATOM 768 N N . LEU A 1 100 ? -1.804 0.384 16.570 1.00 87.38 100 LEU A N 1
ATOM 769 C CA . LEU A 1 100 ? -1.259 0.519 15.227 1.00 87.38 100 LEU A CA 1
ATOM 770 C C . LEU A 1 100 ? -1.715 1.822 14.556 1.00 87.38 100 LEU A C 1
ATOM 772 O O . LEU A 1 100 ? -0.909 2.491 13.913 1.00 87.38 100 LEU A O 1
ATOM 776 N N . ILE A 1 101 ? -2.973 2.230 14.743 1.00 90.25 101 ILE A N 1
ATOM 777 C CA . ILE A 1 101 ? -3.485 3.520 14.260 1.00 90.25 101 ILE A CA 1
ATOM 778 C C . ILE A 1 101 ? -2.676 4.684 14.857 1.00 90.25 101 ILE A C 1
ATOM 780 O O . ILE A 1 101 ? -2.284 5.585 14.114 1.00 90.25 101 ILE A O 1
ATOM 784 N N . ARG A 1 102 ? -2.344 4.651 16.158 1.00 90.69 102 ARG A N 1
ATOM 785 C CA . ARG A 1 102 ? -1.461 5.663 16.780 1.00 90.69 102 ARG A CA 1
ATOM 786 C C . ARG A 1 102 ? -0.062 5.661 16.174 1.00 90.69 102 ARG A C 1
ATOM 788 O O . ARG A 1 102 ? 0.483 6.724 15.889 1.00 90.69 102 ARG A O 1
ATOM 795 N N . TRP A 1 103 ? 0.522 4.485 15.961 1.00 87.06 103 TRP A N 1
ATOM 796 C CA . TRP A 1 103 ? 1.842 4.364 15.340 1.00 87.06 103 TRP A CA 1
ATOM 797 C C . TRP A 1 103 ? 1.843 4.897 13.896 1.00 87.06 103 TRP A C 1
ATOM 799 O O . TRP A 1 103 ? 2.764 5.611 13.491 1.00 87.06 103 TRP A O 1
ATOM 809 N N . LEU A 1 104 ? 0.782 4.627 13.126 1.00 84.19 104 LEU A N 1
ATOM 810 C CA . LEU A 1 104 ? 0.589 5.181 11.784 1.00 84.19 104 LEU A CA 1
ATOM 811 C C . LEU A 1 104 ? 0.480 6.714 11.816 1.00 84.19 104 LEU A C 1
ATOM 813 O O . LEU A 1 104 ? 1.046 7.386 10.949 1.00 84.19 104 LEU A O 1
ATOM 817 N N . ASP A 1 105 ? -0.209 7.265 12.818 1.00 86.19 105 ASP A N 1
ATOM 818 C CA . ASP A 1 105 ? -0.342 8.709 13.021 1.00 86.19 105 ASP A CA 1
ATOM 819 C C . ASP A 1 105 ? 1.008 9.393 13.243 1.00 86.19 105 ASP A C 1
ATOM 821 O O . ASP A 1 105 ? 1.351 10.362 12.562 1.00 86.19 105 ASP A O 1
ATOM 825 N N . GLN A 1 106 ? 1.840 8.783 14.087 1.00 85.00 106 GLN A N 1
ATOM 826 C CA . GLN A 1 106 ? 3.197 9.233 14.406 1.00 85.00 106 GLN A CA 1
ATOM 827 C C . GLN A 1 106 ? 4.190 9.102 13.234 1.00 85.00 106 GLN A C 1
ATOM 829 O O . GLN A 1 106 ? 5.369 9.415 13.380 1.00 85.00 106 GLN A O 1
ATOM 834 N N . GLY A 1 107 ? 3.733 8.673 12.052 1.00 75.69 107 GLY A N 1
ATOM 835 C CA . GLY A 1 107 ? 4.559 8.554 10.849 1.00 75.69 107 GLY A CA 1
ATOM 836 C C . GLY A 1 107 ? 5.213 7.187 10.675 1.00 75.69 107 GLY A C 1
ATOM 837 O O . GLY A 1 107 ? 6.060 7.032 9.795 1.00 75.69 107 GLY A O 1
ATOM 838 N N . GLY A 1 108 ? 4.794 6.180 11.445 1.00 74.25 108 GLY A N 1
ATOM 839 C CA . GLY A 1 108 ? 5.308 4.819 11.344 1.00 74.25 108 GLY A CA 1
ATOM 840 C C . GLY A 1 108 ? 5.234 4.236 9.930 1.00 74.25 108 GLY A C 1
ATOM 841 O O . GLY A 1 108 ? 6.199 3.639 9.458 1.00 74.25 108 GLY A O 1
ATOM 842 N N . ALA A 1 109 ? 4.141 4.495 9.200 1.00 69.56 109 ALA A N 1
ATOM 843 C CA . 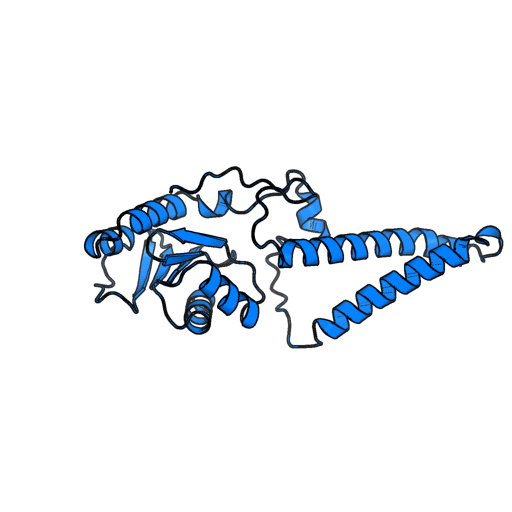ALA A 1 109 ? 3.997 4.055 7.808 1.00 69.56 109 ALA A CA 1
ATOM 844 C C . ALA A 1 109 ? 5.062 4.635 6.870 1.00 69.56 109 ALA A C 1
ATOM 846 O O . ALA A 1 109 ? 5.550 3.919 6.000 1.00 69.56 109 ALA A O 1
ATOM 847 N N . ASP A 1 110 ? 5.429 5.909 7.032 1.00 65.62 110 ASP A N 1
ATOM 848 C CA . ASP A 1 110 ? 6.403 6.557 6.148 1.00 65.62 110 ASP A CA 1
ATOM 849 C C . ASP A 1 110 ? 7.812 5.998 6.371 1.00 65.62 110 ASP A C 1
ATOM 851 O O . ASP A 1 110 ? 8.583 5.868 5.420 1.00 65.62 110 ASP A O 1
ATOM 855 N N . ALA A 1 111 ? 8.125 5.623 7.612 1.00 60.47 111 ALA A N 1
ATOM 856 C CA . ALA A 1 111 ? 9.379 4.973 7.967 1.00 60.47 111 ALA A CA 1
ATOM 857 C C . ALA A 1 111 ? 9.387 3.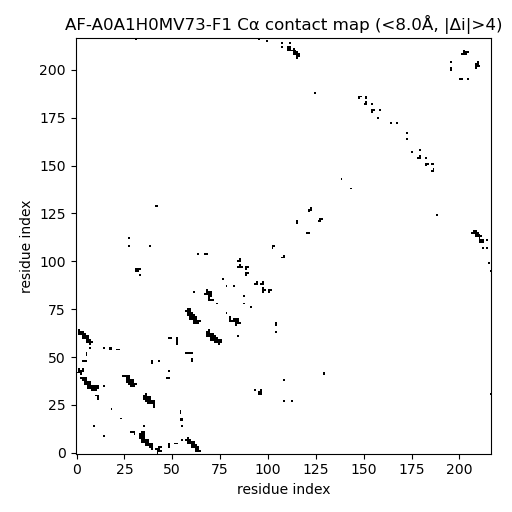468 7.611 1.00 60.47 111 ALA A C 1
ATOM 859 O O . ALA A 1 111 ? 10.446 2.894 7.362 1.00 60.47 111 ALA A O 1
ATOM 860 N N . ALA A 1 112 ? 8.215 2.828 7.537 1.00 58.31 112 ALA A N 1
ATOM 861 C CA . ALA A 1 112 ? 8.067 1.426 7.145 1.00 58.31 112 ALA A CA 1
ATOM 862 C C . ALA A 1 112 ? 8.132 1.194 5.627 1.00 58.31 112 ALA A C 1
ATOM 864 O O . ALA A 1 112 ? 8.268 0.050 5.193 1.00 58.31 112 ALA A O 1
ATOM 865 N N . VAL A 1 113 ? 8.063 2.246 4.803 1.00 57.12 113 VAL A N 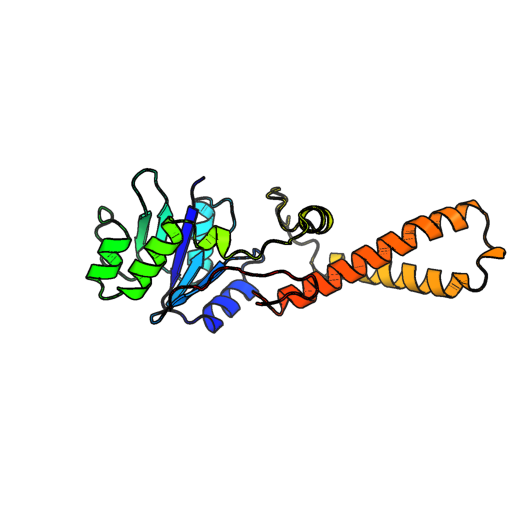1
ATOM 866 C CA . VAL A 1 113 ? 8.386 2.132 3.376 1.00 57.12 113 VAL A CA 1
ATOM 867 C C . VAL A 1 113 ? 9.909 2.020 3.245 1.00 57.12 113 VAL A C 1
ATOM 869 O O . VAL A 1 113 ? 10.602 2.981 3.585 1.00 57.12 113 VAL A O 1
ATOM 872 N N . PRO A 1 114 ? 10.450 0.894 2.737 1.00 55.16 114 PRO A N 1
ATOM 873 C CA . PRO A 1 114 ? 11.887 0.754 2.563 1.00 55.16 114 PRO A CA 1
ATOM 874 C C . PRO A 1 114 ? 12.409 1.890 1.681 1.00 55.16 114 PRO A C 1
ATOM 876 O O . PRO A 1 114 ? 11.898 2.113 0.580 1.00 55.16 114 PRO A O 1
ATOM 879 N N . THR A 1 115 ? 13.418 2.610 2.164 1.00 54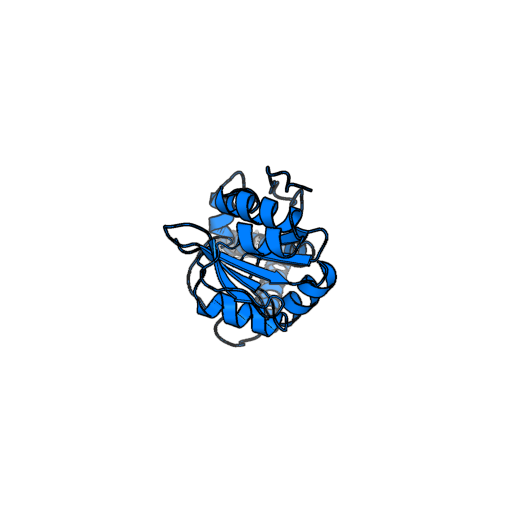.38 115 THR A N 1
ATOM 880 C CA . THR A 1 115 ? 14.092 3.651 1.382 1.00 54.38 115 THR A CA 1
ATOM 881 C C . THR A 1 115 ? 15.433 3.144 0.910 1.00 54.38 115 THR A C 1
ATOM 883 O O . THR A 1 115 ? 16.113 2.376 1.597 1.00 54.38 115 THR A O 1
ATOM 886 N N . HIS A 1 116 ? 15.815 3.541 -0.300 1.00 56.84 116 HIS A N 1
ATOM 887 C CA . HIS A 1 116 ? 17.127 3.176 -0.793 1.00 56.84 116 HIS A CA 1
ATOM 888 C C . HIS A 1 116 ? 18.175 4.082 -0.126 1.00 56.84 116 HIS A C 1
ATOM 890 O O . HIS A 1 116 ? 18.014 5.305 -0.161 1.00 56.84 116 HIS A O 1
ATOM 896 N N . PRO A 1 117 ? 19.301 3.552 0.397 1.00 60.09 117 PRO A N 1
ATOM 897 C CA . PRO A 1 117 ? 20.357 4.383 0.996 1.00 60.09 117 PRO A CA 1
ATOM 898 C C . PRO A 1 117 ? 20.955 5.381 -0.008 1.00 60.09 117 PRO A C 1
ATOM 900 O O . PRO A 1 117 ? 21.599 6.363 0.353 1.00 60.09 117 PRO A O 1
ATOM 903 N N . ARG A 1 118 ? 20.750 5.121 -1.303 1.00 70.25 118 ARG A N 1
ATOM 904 C CA . ARG A 1 118 ? 21.162 5.975 -2.414 1.00 70.25 118 ARG A CA 1
ATOM 905 C C . ARG A 1 118 ? 19.925 6.474 -3.180 1.00 70.25 118 ARG A C 1
ATOM 907 O O . ARG A 1 118 ? 19.435 5.726 -4.027 1.00 70.25 118 ARG A O 1
ATOM 914 N N . PRO A 1 119 ? 19.461 7.719 -2.966 1.00 62.78 119 PRO A N 1
ATOM 915 C CA . PRO A 1 119 ? 18.202 8.234 -3.527 1.00 62.78 119 PRO A CA 1
ATOM 916 C C . PRO A 1 119 ? 18.193 8.383 -5.059 1.00 62.78 119 PRO A C 1
ATOM 918 O O . PRO A 1 119 ? 17.147 8.596 -5.667 1.00 62.78 119 PRO A O 1
ATOM 921 N N . TRP A 1 120 ? 19.348 8.265 -5.718 1.00 69.25 120 TRP A N 1
ATOM 922 C CA . TRP A 1 120 ? 19.432 8.272 -7.179 1.00 69.25 120 TRP A CA 1
ATOM 923 C C . TRP A 1 120 ? 18.909 6.974 -7.821 1.00 69.25 120 TRP A C 1
ATOM 925 O O . TRP A 1 120 ? 18.450 7.020 -8.961 1.00 69.25 120 TRP A O 1
ATOM 935 N N . TRP A 1 121 ? 18.895 5.848 -7.094 1.00 65.19 121 TRP A N 1
ATOM 936 C CA . TRP A 1 121 ? 18.273 4.602 -7.566 1.00 65.19 121 TRP A CA 1
ATOM 937 C C . TRP A 1 121 ? 16.757 4.754 -7.712 1.00 65.19 121 TRP A C 1
ATOM 939 O O . TRP A 1 121 ? 16.198 4.383 -8.740 1.00 65.19 121 TRP A O 1
ATOM 949 N N . GLU A 1 122 ? 16.102 5.406 -6.749 1.00 63.06 122 GLU A N 1
ATOM 950 C CA . GLU A 1 122 ? 14.659 5.684 -6.814 1.00 63.06 122 GLU A CA 1
ATOM 951 C C . GLU A 1 122 ? 14.298 6.552 -8.035 1.00 63.06 122 GLU A C 1
ATOM 953 O O . GLU A 1 122 ? 13.223 6.389 -8.615 1.00 63.06 122 GLU A O 1
ATOM 958 N N . LYS A 1 123 ? 15.210 7.440 -8.466 1.00 67.88 123 LYS A N 1
ATOM 959 C CA . LYS A 1 123 ? 15.045 8.277 -9.668 1.00 67.88 123 LYS A CA 1
ATOM 960 C C . LYS A 1 123 ? 15.241 7.503 -10.975 1.00 67.88 123 LYS A C 1
ATOM 962 O O . LYS A 1 123 ? 14.493 7.748 -11.913 1.00 67.88 123 LYS A O 1
ATOM 967 N N . LEU A 1 124 ? 16.213 6.590 -11.042 1.00 64.94 124 LEU A N 1
ATOM 968 C CA . LEU A 1 124 ? 16.479 5.774 -12.240 1.00 64.94 124 LEU A CA 1
ATOM 969 C C . LEU A 1 124 ? 15.363 4.768 -12.527 1.00 64.94 124 LEU A C 1
ATOM 971 O O . LEU A 1 124 ? 14.990 4.591 -13.681 1.00 64.94 124 LEU A O 1
ATOM 975 N N . PHE A 1 125 ? 14.816 4.139 -11.485 1.00 62.16 125 PHE A N 1
ATOM 976 C CA . PHE A 1 125 ? 13.787 3.101 -11.627 1.00 62.16 125 PHE A CA 1
ATOM 977 C C . PHE A 1 125 ? 12.361 3.619 -11.389 1.00 62.16 125 PHE A C 1
ATOM 979 O O . PHE A 1 125 ? 11.402 2.856 -11.480 1.00 62.16 125 PHE A O 1
ATOM 986 N N . GLY A 1 126 ? 12.204 4.923 -11.130 1.00 54.44 126 GLY A N 1
ATOM 987 C CA . GLY A 1 126 ? 10.902 5.590 -11.048 1.00 54.44 126 GLY A CA 1
ATOM 988 C C . GLY A 1 126 ? 10.054 5.199 -9.835 1.00 54.44 126 GLY A C 1
ATOM 989 O O . GLY A 1 126 ? 8.842 5.375 -9.860 1.00 54.44 126 GLY A O 1
ATOM 990 N N . GLU A 1 127 ? 10.656 4.680 -8.764 1.00 53.09 127 GLU A N 1
ATOM 991 C CA . GLU A 1 127 ? 9.909 4.092 -7.639 1.00 53.09 127 GLU A CA 1
ATOM 992 C C . GLU A 1 127 ? 9.166 5.114 -6.770 1.00 53.09 127 GLU A C 1
ATOM 994 O O . GLU A 1 127 ? 8.235 4.750 -6.053 1.00 53.09 127 GLU A O 1
ATOM 999 N N . ARG A 1 128 ? 9.529 6.399 -6.866 1.00 49.09 128 ARG A N 1
ATOM 1000 C CA . ARG A 1 128 ? 8.878 7.504 -6.145 1.00 49.09 128 ARG A CA 1
ATOM 1001 C C . ARG A 1 128 ? 8.372 8.640 -7.025 1.00 49.09 128 ARG A C 1
ATOM 1003 O O . ARG A 1 128 ? 7.917 9.645 -6.479 1.00 49.09 128 ARG A O 1
ATOM 1010 N N . SER A 1 129 ? 8.414 8.527 -8.357 1.00 43.50 129 SER A N 1
ATOM 1011 C CA . SER A 1 129 ? 7.743 9.542 -9.167 1.00 43.50 129 SER A CA 1
ATOM 1012 C C . SER A 1 129 ? 6.235 9.379 -8.964 1.00 43.50 129 SER A C 1
ATOM 1014 O O . SER A 1 129 ? 5.554 8.560 -9.570 1.00 43.50 129 SER A O 1
ATOM 1016 N N . THR A 1 130 ? 5.696 10.217 -8.086 1.00 41.16 130 THR A N 1
ATOM 1017 C CA . THR A 1 130 ? 4.275 10.517 -7.854 1.00 41.16 130 THR A CA 1
ATOM 1018 C C . THR A 1 130 ? 3.549 11.008 -9.114 1.00 41.16 130 THR A C 1
ATOM 1020 O O . THR A 1 130 ? 2.400 11.458 -9.062 1.00 41.16 130 THR A O 1
ATOM 1023 N N . ASP A 1 131 ? 4.194 10.903 -10.274 1.00 35.78 131 ASP A N 1
ATOM 1024 C CA . ASP A 1 131 ? 3.711 11.365 -11.548 1.00 35.78 131 ASP A CA 1
ATOM 1025 C C . ASP A 1 131 ? 2.671 10.380 -12.080 1.00 35.78 131 ASP A C 1
ATOM 1027 O O . ASP A 1 131 ? 2.969 9.378 -12.724 1.00 35.78 131 ASP A O 1
ATOM 1031 N N . ARG A 1 132 ? 1.418 10.670 -11.711 1.00 39.72 132 ARG A N 1
ATOM 1032 C CA . ARG A 1 132 ? 0.178 10.817 -12.508 1.00 39.72 132 ARG A CA 1
ATOM 1033 C C . ARG A 1 132 ? 0.043 10.264 -13.935 1.00 39.72 132 ARG A C 1
ATOM 1035 O O . ARG A 1 132 ? -1.060 10.347 -14.480 1.00 39.72 132 ARG A O 1
ATOM 1042 N N . ARG A 1 133 ? 1.044 9.639 -14.541 1.00 38.50 133 ARG A N 1
ATOM 1043 C CA . ARG A 1 133 ? 0.824 8.639 -15.582 1.00 38.50 133 ARG A CA 1
ATOM 1044 C C . ARG A 1 133 ? 0.346 7.396 -14.841 1.00 38.50 133 ARG A C 1
ATOM 1046 O O . ARG A 1 133 ? 1.073 6.443 -14.617 1.00 38.50 133 ARG A O 1
ATOM 1053 N N . SER A 1 134 ? -0.894 7.395 -14.342 1.00 37.53 134 SER A N 1
ATOM 1054 C CA . SER A 1 134 ? -1.954 6.703 -15.079 1.00 37.53 134 SER A CA 1
ATOM 1055 C C . SER A 1 134 ? -1.300 5.693 -16.000 1.00 37.53 134 SER A C 1
ATOM 1057 O O . SER A 1 134 ? -0.874 6.059 -17.097 1.00 37.53 134 SER A O 1
ATOM 1059 N N . TYR A 1 135 ? -1.172 4.467 -15.498 1.00 40.69 135 TYR A N 1
ATOM 1060 C CA . TYR A 1 135 ? -1.097 3.259 -16.300 1.00 40.69 135 TYR A CA 1
ATOM 1061 C C . TYR A 1 135 ? -2.316 3.332 -17.227 1.00 40.69 135 TYR A C 1
ATOM 1063 O O . TYR A 1 135 ? -3.421 2.895 -16.906 1.00 40.69 135 TYR A O 1
ATOM 1071 N N . LYS A 1 136 ? -2.180 4.139 -18.281 1.00 35.06 136 LYS A N 1
ATOM 1072 C CA . LYS A 1 136 ? -3.258 4.583 -19.140 1.00 35.06 136 LYS A CA 1
ATOM 1073 C C . LYS A 1 136 ? -3.524 3.345 -19.960 1.00 35.06 136 LYS A C 1
ATOM 1075 O O . LYS A 1 136 ? -2.803 3.074 -20.907 1.00 35.06 136 LYS A O 1
ATOM 1080 N N . ARG A 1 137 ? -4.510 2.576 -19.505 1.00 39.47 137 ARG A N 1
ATOM 1081 C CA . ARG A 1 137 ? -5.345 1.710 -20.323 1.00 39.47 137 ARG A CA 1
ATOM 1082 C C . ARG A 1 137 ? -4.539 0.895 -21.345 1.00 39.47 137 ARG A C 1
ATOM 1084 O O . ARG A 1 137 ? -4.373 1.304 -22.487 1.00 39.47 137 ARG A O 1
ATOM 1091 N N . SER A 1 138 ? -4.090 -0.283 -20.915 1.00 38.34 138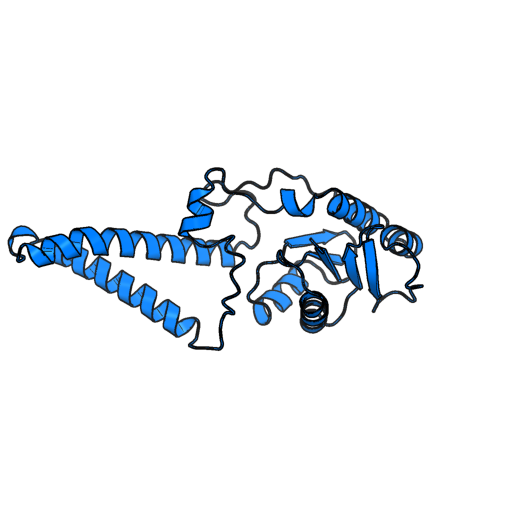 SER A N 1
ATOM 1092 C CA . SER A 1 138 ? -4.120 -1.483 -21.761 1.00 38.34 138 SER A CA 1
ATOM 1093 C C . SER A 1 138 ? -3.599 -1.333 -23.203 1.00 38.34 138 SER A C 1
ATOM 1095 O O . SER A 1 138 ? -4.261 -1.750 -24.151 1.00 38.34 138 SER A O 1
ATOM 1097 N N . ARG A 1 139 ? -2.382 -0.822 -23.390 1.00 41.44 139 ARG A N 1
ATOM 1098 C CA . ARG A 1 139 ? -1.471 -1.487 -24.332 1.00 41.44 139 ARG A CA 1
ATOM 1099 C C . ARG A 1 139 ? -0.664 -2.434 -23.461 1.00 41.44 139 ARG A C 1
ATOM 1101 O O . ARG A 1 139 ? 0.173 -1.981 -22.697 1.00 41.44 139 ARG A O 1
ATOM 1108 N N . GLY A 1 140 ? -1.130 -3.683 -23.413 1.00 47.66 140 GLY A N 1
ATOM 1109 C CA . GLY A 1 140 ? -0.960 -4.602 -22.288 1.00 47.66 140 GLY A CA 1
ATOM 1110 C C . GLY A 1 140 ? 0.463 -4.696 -21.748 1.00 47.66 140 GLY A C 1
ATOM 1111 O O . GLY A 1 140 ? 1.419 -4.626 -22.510 1.00 47.66 140 GLY A O 1
ATOM 1112 N N . LEU A 1 141 ? 0.577 -4.937 -20.441 1.00 55.12 141 LEU A N 1
ATOM 1113 C CA . LEU A 1 141 ? 1.805 -5.369 -19.758 1.00 55.12 141 LEU A CA 1
ATOM 1114 C C . LEU A 1 141 ? 2.613 -6.376 -20.589 1.00 55.12 141 LEU A C 1
ATOM 1116 O O . LEU A 1 141 ? 3.831 -6.284 -20.656 1.00 55.12 141 LEU A O 1
ATOM 1120 N N . ALA A 1 142 ? 1.918 -7.279 -21.288 1.00 56.44 142 ALA A N 1
ATOM 1121 C CA . ALA A 1 142 ? 2.508 -8.215 -22.236 1.00 56.44 142 ALA A CA 1
ATOM 1122 C C . ALA A 1 142 ? 3.251 -7.529 -23.398 1.00 56.44 142 ALA A C 1
ATOM 1124 O O . ALA A 1 142 ? 4.352 -7.937 -23.725 1.00 56.44 142 ALA A O 1
ATOM 1125 N N . GLY A 1 143 ? 2.698 -6.479 -24.005 1.00 63.81 143 GLY A N 1
ATOM 1126 C CA . GLY A 1 143 ? 3.349 -5.724 -25.078 1.00 63.81 143 GLY A CA 1
ATOM 1127 C C . GLY A 1 143 ? 4.562 -4.926 -24.600 1.00 63.81 143 GLY A C 1
ATOM 1128 O O . GLY A 1 143 ? 5.572 -4.897 -25.294 1.00 63.81 143 GLY A O 1
ATOM 1129 N N . GLU A 1 144 ? 4.501 -4.330 -23.406 1.00 64.75 144 GLU A N 1
ATOM 1130 C CA . GLU A 1 144 ? 5.665 -3.646 -22.825 1.00 64.75 144 GLU A CA 1
ATOM 1131 C C . GLU A 1 144 ? 6.756 -4.648 -22.423 1.00 64.75 144 GLU A C 1
ATOM 1133 O O . GLU A 1 144 ? 7.923 -4.438 -22.742 1.00 64.75 144 GLU A O 1
ATOM 1138 N N . MET A 1 145 ? 6.387 -5.785 -21.819 1.00 62.88 145 MET A N 1
ATOM 1139 C CA . MET A 1 145 ? 7.324 -6.879 -21.552 1.00 62.88 145 MET A CA 1
ATOM 1140 C C . MET A 1 145 ? 7.932 -7.439 -22.838 1.00 62.88 145 MET A C 1
ATOM 1142 O O . MET A 1 145 ? 9.140 -7.623 -22.886 1.00 62.88 145 MET A O 1
ATOM 1146 N N . VAL A 1 146 ? 7.141 -7.671 -23.889 1.00 70.25 146 VAL A N 1
ATOM 1147 C CA . VAL A 1 146 ? 7.646 -8.142 -25.190 1.00 70.25 146 VAL A CA 1
ATOM 1148 C C . VAL A 1 146 ? 8.605 -7.126 -25.799 1.00 70.25 146 VAL A C 1
ATOM 1150 O O . VAL A 1 146 ? 9.639 -7.525 -26.325 1.00 70.25 146 VAL A O 1
ATOM 1153 N N . LEU A 1 147 ? 8.319 -5.826 -25.690 1.00 73.75 147 LEU A N 1
ATOM 1154 C CA . LEU A 1 147 ? 9.224 -4.787 -26.174 1.00 73.75 147 LEU A CA 1
ATOM 1155 C C . LEU A 1 147 ? 10.544 -4.797 -25.393 1.00 73.75 147 LEU A C 1
ATOM 1157 O O . LEU A 1 147 ? 11.609 -4.775 -26.003 1.00 73.75 147 LEU A O 1
ATOM 1161 N N . ARG A 1 148 ? 10.493 -4.875 -24.058 1.00 69.38 148 ARG A N 1
ATOM 1162 C CA . ARG A 1 148 ? 11.695 -4.893 -23.210 1.00 69.38 148 ARG A CA 1
ATOM 1163 C C . ARG A 1 148 ? 12.512 -6.163 -23.391 1.00 69.38 148 ARG A C 1
ATOM 1165 O O . ARG A 1 148 ? 13.720 -6.088 -23.584 1.00 69.38 148 ARG A O 1
ATOM 1172 N N . VAL A 1 149 ? 11.864 -7.328 -23.418 1.00 71.75 149 VAL A N 1
ATOM 1173 C CA . VAL A 1 149 ? 12.514 -8.616 -23.700 1.00 71.75 149 VAL A CA 1
ATOM 1174 C C . VAL A 1 149 ? 13.088 -8.619 -25.115 1.00 71.75 149 VAL A C 1
ATOM 1176 O O . VAL A 1 149 ? 14.241 -8.989 -25.288 1.00 71.75 149 VAL A O 1
ATOM 1179 N N . GLY A 1 150 ? 12.344 -8.142 -26.114 1.00 76.50 150 GLY A N 1
ATOM 1180 C CA . GLY A 1 150 ? 12.822 -8.023 -27.493 1.00 76.50 150 GLY A CA 1
ATOM 1181 C C . GLY A 1 150 ? 14.028 -7.093 -27.616 1.00 76.50 150 GLY A C 1
ATOM 1182 O O . GLY A 1 150 ? 15.000 -7.442 -28.278 1.00 76.50 150 GLY A O 1
ATOM 1183 N N . THR A 1 151 ? 14.013 -5.958 -26.912 1.00 75.62 151 THR A N 1
ATOM 1184 C CA . THR A 1 151 ? 15.149 -5.023 -26.846 1.00 75.62 151 THR A CA 1
ATOM 1185 C C . THR A 1 151 ? 16.347 -5.672 -26.157 1.00 75.62 151 THR A C 1
ATOM 1187 O O . THR A 1 151 ? 17.466 -5.575 -26.645 1.00 75.62 151 THR A O 1
ATOM 1190 N N . SER A 1 152 ? 16.113 -6.413 -25.074 1.00 70.44 152 SER A N 1
ATOM 1191 C CA . SER A 1 152 ? 17.151 -7.136 -24.332 1.00 70.44 152 SER A CA 1
ATOM 1192 C C . SER A 1 152 ? 17.798 -8.238 -25.172 1.00 70.44 152 SER A C 1
ATOM 1194 O O . SER A 1 152 ? 19.019 -8.355 -25.197 1.00 70.44 152 SER A O 1
ATOM 1196 N N . VAL A 1 153 ? 16.992 -9.018 -25.899 1.00 77.25 153 VAL A N 1
ATOM 1197 C CA . VAL A 1 153 ? 17.467 -10.045 -26.833 1.00 77.25 153 VAL A CA 1
ATOM 1198 C C . VAL A 1 153 ? 18.256 -9.396 -27.964 1.00 77.25 153 VAL A C 1
ATOM 1200 O O . VAL A 1 153 ? 19.363 -9.839 -28.232 1.00 77.25 153 VAL A O 1
ATOM 1203 N N . LEU A 1 154 ? 17.765 -8.303 -28.559 1.00 76.94 154 LEU A N 1
ATOM 1204 C CA . LEU A 1 154 ? 18.506 -7.539 -29.569 1.00 76.94 154 LEU A CA 1
ATOM 1205 C C . LEU A 1 154 ? 19.849 -7.024 -29.038 1.00 76.94 154 LEU A C 1
ATOM 1207 O O . LEU A 1 154 ? 20.854 -7.151 -29.731 1.00 76.94 154 LEU A O 1
ATOM 1211 N N . CYS A 1 155 ? 19.895 -6.497 -27.812 1.00 71.94 155 CYS A N 1
ATOM 1212 C CA . CYS A 1 155 ? 21.134 -6.051 -27.177 1.00 71.94 155 CYS A CA 1
ATOM 1213 C C . CYS A 1 155 ? 22.107 -7.212 -26.932 1.00 71.94 155 CYS A C 1
ATOM 1215 O O . CYS A 1 155 ? 23.294 -7.064 -27.204 1.00 71.94 155 CYS A O 1
ATOM 1217 N N . LEU A 1 156 ? 21.627 -8.370 -26.467 1.00 70.94 156 LEU A N 1
ATOM 1218 C CA . LEU A 1 156 ? 22.455 -9.564 -26.251 1.00 70.94 156 LEU A CA 1
ATOM 1219 C C . LEU A 1 156 ? 22.937 -10.184 -27.571 1.00 70.94 156 LEU A C 1
ATOM 1221 O O . LEU A 1 156 ? 24.089 -10.599 -27.669 1.00 70.94 156 LEU A O 1
ATOM 1225 N N . SER A 1 157 ? 22.095 -10.204 -28.605 1.00 71.69 157 SER A N 1
ATOM 1226 C CA . SER A 1 157 ? 22.462 -10.635 -29.958 1.00 71.69 157 SER A CA 1
ATOM 1227 C C . SER A 1 157 ? 23.468 -9.683 -30.600 1.00 71.69 157 SER A C 1
ATOM 1229 O O . SER A 1 157 ? 24.409 -10.138 -31.244 1.00 71.69 157 SER A O 1
ATOM 1231 N N . ALA A 1 158 ? 23.331 -8.374 -30.379 1.00 68.19 158 ALA A N 1
ATOM 1232 C CA . ALA A 1 158 ? 24.347 -7.404 -30.766 1.00 68.19 158 ALA A CA 1
ATOM 1233 C C . ALA A 1 158 ? 25.664 -7.668 -30.016 1.00 68.19 158 ALA A C 1
ATOM 1235 O O . ALA A 1 158 ? 26.731 -7.585 -30.613 1.00 68.19 158 ALA A O 1
ATOM 1236 N N . LEU A 1 159 ? 25.599 -8.023 -28.727 1.00 68.38 159 LEU A N 1
ATOM 1237 C CA . LEU A 1 159 ? 26.766 -8.383 -27.911 1.00 68.38 159 LEU A CA 1
ATOM 1238 C C . LEU A 1 159 ? 27.492 -9.620 -28.439 1.00 68.38 159 LEU A C 1
ATOM 1240 O O . LEU A 1 159 ? 28.714 -9.692 -28.383 1.00 68.38 159 LEU A O 1
ATOM 1244 N N . TRP A 1 160 ? 26.740 -10.562 -29.000 1.00 68.25 160 TRP A N 1
ATOM 1245 C CA . TRP A 1 160 ? 27.280 -11.732 -29.680 1.00 68.25 160 TRP A CA 1
ATOM 1246 C C . TRP A 1 160 ? 27.904 -11.382 -31.044 1.00 68.25 160 TRP A C 1
ATOM 1248 O O . TRP A 1 160 ? 28.969 -11.893 -31.378 1.00 68.25 160 TRP A O 1
ATOM 1258 N N . LEU A 1 161 ? 27.309 -10.447 -31.797 1.00 62.69 161 LEU A N 1
ATOM 1259 C CA . LEU A 1 161 ? 27.880 -9.898 -33.040 1.00 62.69 161 LEU A CA 1
ATOM 1260 C C . LEU A 1 161 ? 29.135 -9.036 -32.808 1.00 62.69 161 LEU A C 1
ATOM 1262 O O . LEU A 1 161 ? 29.934 -8.860 -33.723 1.00 62.69 161 LEU A O 1
ATOM 1266 N N . ALA A 1 162 ? 29.352 -8.541 -31.587 1.00 60.12 162 ALA A N 1
ATOM 1267 C CA . ALA A 1 162 ? 30.547 -7.782 -31.219 1.00 60.12 162 ALA A CA 1
ATOM 1268 C C . ALA A 1 162 ? 31.839 -8.621 -31.180 1.00 60.12 162 ALA A C 1
ATOM 1270 O O . ALA A 1 162 ? 32.915 -8.058 -30.994 1.00 60.12 162 ALA A O 1
ATOM 1271 N N . PHE A 1 163 ? 31.772 -9.937 -31.414 1.00 63.09 163 PHE A N 1
ATOM 1272 C CA . PHE A 1 163 ? 32.970 -10.736 -31.696 1.00 63.09 163 PHE A CA 1
ATOM 1273 C C . PHE A 1 163 ? 33.724 -10.273 -32.957 1.00 63.09 163 PHE A C 1
ATOM 1275 O O . PHE A 1 163 ? 34.894 -10.610 -33.101 1.00 63.09 163 PHE A O 1
ATOM 1282 N N . ASP A 1 164 ? 33.093 -9.458 -33.810 1.00 74.12 164 ASP A N 1
ATOM 1283 C CA . ASP A 1 164 ? 33.727 -8.770 -34.940 1.00 74.12 164 ASP A CA 1
ATOM 1284 C C . ASP A 1 164 ? 33.519 -7.241 -34.861 1.00 74.12 164 ASP A C 1
ATOM 1286 O O . ASP A 1 164 ? 33.187 -6.564 -35.829 1.00 74.12 164 ASP A O 1
ATOM 1290 N N . PHE A 1 165 ? 33.650 -6.665 -33.661 1.00 73.88 165 PHE A N 1
ATOM 1291 C CA . PHE A 1 165 ? 33.439 -5.228 -33.428 1.00 73.88 165 PHE A CA 1
ATOM 1292 C C . PHE A 1 165 ? 34.341 -4.331 -34.295 1.00 73.88 165 PHE A C 1
ATOM 1294 O O . PHE A 1 165 ? 33.946 -3.225 -34.676 1.00 73.88 165 PHE A O 1
ATOM 1301 N N . GLU A 1 166 ? 35.541 -4.813 -34.625 1.00 80.00 166 GLU A N 1
ATOM 1302 C CA . GLU A 1 166 ? 36.518 -4.097 -35.449 1.00 80.00 166 GLU A CA 1
ATOM 1303 C C . GLU A 1 166 ? 36.072 -3.940 -36.910 1.00 80.00 166 GLU A C 1
ATOM 1305 O O . GLU A 1 166 ? 36.479 -2.976 -37.558 1.00 80.00 166 GLU A O 1
ATOM 1310 N N . SER A 1 167 ? 35.198 -4.815 -37.421 1.00 81.81 167 SER A N 1
ATOM 1311 C CA . SER A 1 167 ? 34.679 -4.718 -38.792 1.00 81.81 167 SER A CA 1
ATOM 1312 C C . SER A 1 167 ? 33.481 -3.771 -38.930 1.00 81.81 167 SER A C 1
ATOM 1314 O O . SER A 1 167 ? 33.072 -3.431 -40.046 1.00 81.81 167 SER A O 1
ATOM 1316 N N . LEU A 1 168 ? 32.917 -3.298 -37.812 1.00 79.69 168 LEU A N 1
ATOM 1317 C CA . LEU A 1 168 ? 31.775 -2.392 -37.829 1.00 79.69 168 LEU A CA 1
ATOM 1318 C C . LEU A 1 168 ? 32.187 -0.963 -38.224 1.00 79.69 168 LEU A C 1
ATOM 1320 O O . LEU A 1 168 ? 33.167 -0.426 -37.708 1.00 79.69 168 LEU A O 1
ATOM 1324 N N . PRO A 1 169 ? 31.384 -0.276 -39.057 1.00 86.38 169 PRO A N 1
ATOM 1325 C CA . PRO A 1 169 ? 31.510 1.158 -39.270 1.00 86.38 169 PRO A CA 1
ATOM 1326 C C . PRO A 1 169 ? 31.551 1.943 -37.942 1.00 86.38 169 PRO A C 1
ATOM 1328 O O . PRO A 1 169 ? 30.736 1.664 -37.054 1.00 86.38 169 PRO A O 1
ATOM 1331 N N . PRO A 1 170 ? 32.392 2.990 -37.812 1.00 85.31 170 PRO A N 1
ATOM 1332 C CA . PRO A 1 170 ? 32.571 3.720 -36.552 1.00 85.31 170 PRO A CA 1
ATOM 1333 C C . PRO A 1 170 ? 31.274 4.253 -35.931 1.00 85.31 170 PRO A C 1
ATOM 1335 O O . PRO A 1 170 ? 31.119 4.271 -34.714 1.00 85.31 170 PRO A O 1
ATOM 1338 N N . PHE A 1 171 ? 30.294 4.659 -36.743 1.00 82.00 171 PHE A N 1
ATOM 1339 C CA . PHE A 1 171 ? 29.013 5.140 -36.220 1.00 82.00 171 PHE A CA 1
ATOM 1340 C C . PHE A 1 171 ? 28.193 4.031 -35.532 1.00 82.00 171 PHE A C 1
ATOM 1342 O O . PHE A 1 171 ? 27.495 4.315 -34.562 1.00 82.00 171 PHE A O 1
ATOM 1349 N N . LEU A 1 172 ? 28.292 2.773 -35.981 1.00 78.19 172 LEU A N 1
ATOM 1350 C CA . LEU A 1 172 ? 27.629 1.631 -35.338 1.00 78.19 172 LEU A CA 1
ATOM 1351 C C . LEU A 1 172 ? 28.330 1.227 -34.038 1.00 78.19 172 LEU A C 1
ATOM 1353 O O . LEU A 1 172 ? 27.653 0.854 -33.083 1.00 78.19 172 LEU A O 1
ATOM 1357 N N . GLN A 1 173 ? 29.655 1.381 -33.968 1.00 79.88 173 GLN A N 1
ATOM 1358 C CA . GLN A 1 173 ? 30.419 1.193 -32.731 1.00 79.88 173 GLN A CA 1
ATOM 1359 C C . GLN A 1 173 ? 29.934 2.151 -31.629 1.00 79.88 173 GLN A C 1
ATOM 1361 O O . GLN A 1 173 ? 29.705 1.730 -30.496 1.00 79.88 173 GLN A O 1
ATOM 1366 N N . TRP A 1 174 ? 29.673 3.419 -31.967 1.00 79.69 174 TRP A N 1
ATOM 1367 C CA . TRP A 1 174 ? 29.099 4.391 -31.027 1.00 79.69 174 TRP A CA 1
ATOM 1368 C C . TRP A 1 174 ? 27.697 4.009 -30.546 1.00 79.69 174 TRP A C 1
ATOM 1370 O O . TRP A 1 174 ? 27.417 4.079 -29.349 1.00 79.69 174 TRP A O 1
ATOM 1380 N N . TRP A 1 175 ? 26.824 3.563 -31.454 1.00 75.44 175 TRP A N 1
ATOM 1381 C CA . TRP A 1 175 ? 25.499 3.064 -31.074 1.00 75.44 175 TRP A CA 1
ATOM 1382 C C . TRP A 1 175 ? 25.590 1.860 -30.143 1.00 75.44 175 TRP A C 1
ATOM 1384 O O . TRP A 1 175 ? 24.838 1.782 -29.177 1.00 75.44 175 TRP A O 1
ATOM 1394 N N . PHE A 1 176 ? 26.534 0.957 -30.389 1.00 75.62 176 PHE A N 1
ATOM 1395 C CA . PHE A 1 176 ? 26.762 -0.211 -29.552 1.00 75.62 176 PHE A CA 1
ATOM 1396 C C . PHE A 1 176 ? 27.184 0.168 -28.123 1.00 75.62 176 PHE A C 1
ATOM 1398 O O . PHE A 1 176 ? 26.595 -0.321 -27.158 1.00 75.62 176 PHE A O 1
ATOM 1405 N N . ILE A 1 177 ? 28.127 1.110 -27.987 1.00 78.88 177 ILE A N 1
ATOM 1406 C CA . ILE A 1 177 ? 28.591 1.638 -26.692 1.00 78.88 177 ILE A CA 1
ATOM 1407 C C . ILE A 1 177 ? 27.437 2.246 -25.882 1.00 78.88 177 ILE A C 1
ATOM 1409 O O . ILE A 1 177 ? 27.437 2.152 -24.658 1.00 78.88 177 ILE A O 1
ATOM 1413 N N . ILE A 1 178 ? 26.445 2.851 -26.540 1.00 78.56 178 ILE A N 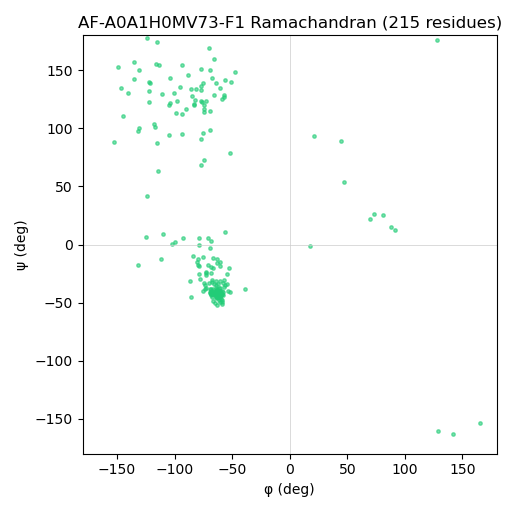1
ATOM 1414 C CA . ILE A 1 178 ? 25.300 3.486 -25.871 1.00 78.56 178 ILE A CA 1
ATOM 1415 C C . ILE A 1 178 ? 24.181 2.477 -25.580 1.00 78.56 178 ILE A C 1
ATOM 1417 O O . ILE A 1 178 ? 23.627 2.464 -24.481 1.00 78.56 178 ILE A O 1
ATOM 1421 N N . LEU A 1 179 ? 23.830 1.628 -26.548 1.00 75.38 179 LEU A N 1
ATOM 1422 C CA . LEU A 1 179 ? 22.666 0.742 -26.461 1.00 75.38 179 LEU A CA 1
ATOM 1423 C C . LEU A 1 179 ? 22.884 -0.430 -25.508 1.00 75.38 179 LEU A C 1
ATOM 1425 O O . LEU A 1 179 ? 21.940 -0.831 -24.830 1.00 75.38 179 LEU A O 1
ATOM 1429 N N . VAL A 1 180 ? 24.103 -0.969 -25.422 1.00 75.06 180 VAL A N 1
ATOM 1430 C CA . VAL A 1 180 ? 24.389 -2.104 -24.535 1.00 75.06 180 VAL A CA 1
ATOM 1431 C C . VAL A 1 180 ? 24.180 -1.744 -23.058 1.00 75.06 180 VAL A C 1
ATOM 1433 O O . VAL A 1 180 ? 23.406 -2.444 -22.404 1.00 75.06 180 VAL A O 1
ATOM 1436 N N . PRO A 1 181 ? 24.759 -0.653 -22.511 1.00 77.19 181 PRO A N 1
ATOM 1437 C CA . PRO A 1 181 ? 24.482 -0.236 -21.138 1.00 77.19 181 PRO A CA 1
ATOM 1438 C C . PRO A 1 181 ? 22.999 0.027 -20.879 1.00 77.19 181 PRO A C 1
ATOM 1440 O O . PRO A 1 181 ? 22.488 -0.378 -19.839 1.00 77.19 181 PRO A O 1
ATOM 1443 N N . VAL A 1 182 ? 22.292 0.655 -21.826 1.00 77.44 182 VAL A N 1
ATOM 1444 C CA . VAL A 1 182 ? 20.848 0.913 -21.705 1.00 77.44 182 VAL A CA 1
ATOM 1445 C C . VAL A 1 182 ? 20.063 -0.397 -21.622 1.00 77.44 182 VAL A C 1
ATOM 1447 O O . VAL A 1 182 ? 19.219 -0.542 -20.740 1.00 77.44 182 VAL A O 1
ATOM 1450 N N . GLY A 1 183 ? 20.377 -1.371 -22.480 1.00 74.06 183 GLY A N 1
ATOM 1451 C CA . GLY A 1 183 ? 19.761 -2.697 -22.455 1.00 74.06 183 GLY A CA 1
ATOM 1452 C C . GLY A 1 183 ? 20.033 -3.444 -21.149 1.00 74.06 183 GLY A C 1
ATOM 1453 O O . GLY A 1 183 ? 19.112 -3.994 -20.553 1.00 74.06 183 GLY A O 1
ATOM 1454 N N . VAL A 1 184 ? 21.272 -3.410 -20.649 1.00 76.62 184 VAL A N 1
ATOM 1455 C CA . VAL A 1 184 ? 21.629 -4.021 -19.356 1.00 76.62 184 VAL A CA 1
ATOM 1456 C C . VAL A 1 184 ? 20.862 -3.364 -18.206 1.00 76.62 184 VAL A C 1
ATOM 1458 O O . VAL A 1 184 ? 20.316 -4.072 -17.360 1.00 76.62 184 VAL A O 1
ATOM 1461 N N . ILE A 1 185 ? 20.776 -2.030 -18.179 1.00 76.44 185 ILE A N 1
ATOM 1462 C CA . ILE A 1 185 ? 20.019 -1.291 -17.158 1.00 76.44 185 ILE A CA 1
ATOM 1463 C C . ILE A 1 185 ? 18.534 -1.675 -17.197 1.00 76.44 185 ILE A C 1
ATOM 1465 O O . ILE A 1 185 ? 17.944 -1.891 -16.137 1.00 76.44 185 ILE A O 1
ATOM 1469 N N . ASP A 1 186 ? 17.933 -1.804 -18.383 1.00 72.25 186 ASP A N 1
ATOM 1470 C CA . ASP A 1 186 ? 16.520 -2.183 -18.512 1.00 72.25 186 ASP A CA 1
ATOM 1471 C C . ASP A 1 186 ? 16.269 -3.642 -18.098 1.00 72.25 186 ASP A C 1
ATOM 1473 O O . ASP A 1 186 ? 15.324 -3.902 -17.354 1.00 72.25 186 ASP A O 1
ATOM 1477 N N . VAL A 1 187 ? 17.146 -4.588 -18.466 1.00 72.38 187 VAL A N 1
ATOM 1478 C CA . VAL A 1 187 ? 17.067 -5.990 -18.003 1.00 72.38 187 VAL A CA 1
ATOM 1479 C C . VAL A 1 187 ? 17.146 -6.065 -16.485 1.00 72.38 187 VAL A C 1
ATOM 1481 O O . VAL A 1 187 ? 16.310 -6.709 -15.851 1.00 72.38 187 VAL A O 1
ATOM 1484 N N . VAL A 1 188 ? 18.139 -5.402 -15.886 1.00 76.62 188 VAL A N 1
ATOM 1485 C CA . VAL A 1 188 ? 18.310 -5.374 -14.429 1.00 76.62 188 VAL A CA 1
ATOM 1486 C C . VAL A 1 188 ? 17.083 -4.742 -13.772 1.00 76.62 188 VAL A C 1
ATOM 1488 O O . VAL A 1 188 ? 16.551 -5.300 -12.816 1.00 76.62 188 VAL A O 1
ATOM 1491 N N . GLY A 1 189 ? 16.571 -3.638 -14.322 1.00 72.00 189 GLY A N 1
ATOM 1492 C CA . GLY A 1 189 ? 15.341 -3.001 -13.856 1.00 72.00 189 GLY A CA 1
ATOM 1493 C C . GLY A 1 189 ? 14.119 -3.912 -13.934 1.00 72.00 189 GLY A C 1
ATOM 1494 O O . GLY A 1 189 ? 13.345 -3.979 -12.981 1.00 72.00 189 GLY A O 1
ATOM 1495 N N . ALA A 1 190 ? 13.957 -4.654 -15.029 1.00 67.81 190 ALA A N 1
ATOM 1496 C CA . ALA A 1 190 ? 12.861 -5.598 -15.219 1.00 67.81 190 ALA A CA 1
ATOM 1497 C C . ALA A 1 190 ? 12.960 -6.796 -14.263 1.00 67.81 190 ALA A C 1
ATOM 1499 O O . ALA A 1 190 ? 11.955 -7.190 -13.671 1.00 67.81 190 ALA A O 1
ATOM 1500 N N . LEU A 1 191 ? 14.161 -7.347 -14.061 1.00 68.56 191 LEU A N 1
ATOM 1501 C CA . LEU A 1 191 ? 14.400 -8.433 -13.109 1.00 68.56 191 LEU A CA 1
ATOM 1502 C C . LEU A 1 191 ? 14.152 -7.986 -11.666 1.00 68.56 191 LEU A C 1
ATOM 1504 O O . LEU A 1 191 ? 13.514 -8.720 -10.915 1.00 68.56 191 LEU A O 1
ATOM 1508 N N . LEU A 1 192 ? 14.584 -6.778 -11.292 1.00 67.50 192 LEU A N 1
ATOM 1509 C CA . LEU A 1 192 ? 14.296 -6.182 -9.983 1.00 67.50 192 LEU A CA 1
ATOM 1510 C C . LEU A 1 192 ? 12.801 -5.904 -9.803 1.00 67.50 192 LEU A C 1
ATOM 1512 O O . LEU A 1 192 ? 12.237 -6.160 -8.742 1.00 67.50 192 LEU A O 1
ATOM 1516 N N . ALA A 1 193 ? 12.124 -5.408 -10.838 1.00 66.00 193 ALA A N 1
ATOM 1517 C CA . ALA A 1 193 ? 10.681 -5.214 -10.797 1.00 66.00 193 ALA A CA 1
ATOM 1518 C C . ALA A 1 193 ? 9.947 -6.552 -10.616 1.00 66.00 193 ALA A C 1
ATOM 1520 O O . ALA A 1 193 ? 9.031 -6.636 -9.799 1.00 66.00 193 ALA A O 1
ATOM 1521 N N . ALA A 1 194 ? 10.372 -7.603 -11.322 1.00 62.97 194 ALA A N 1
ATOM 1522 C CA . ALA A 1 194 ? 9.799 -8.941 -11.224 1.00 62.97 194 ALA A CA 1
ATOM 1523 C C . ALA A 1 194 ? 10.086 -9.615 -9.871 1.00 62.97 194 ALA A C 1
ATOM 1525 O O . ALA A 1 194 ? 9.186 -10.231 -9.297 1.00 62.97 194 ALA A O 1
ATOM 1526 N N . SER A 1 195 ? 11.304 -9.486 -9.331 1.00 64.25 195 SER A N 1
ATOM 1527 C CA . SER A 1 195 ? 11.656 -10.032 -8.014 1.00 64.25 195 SER A CA 1
ATOM 1528 C C . SER A 1 195 ? 10.848 -9.360 -6.904 1.00 64.25 195 SER A C 1
ATOM 1530 O O . SER A 1 195 ? 10.263 -10.042 -6.065 1.00 64.25 195 SER A O 1
ATOM 1532 N N . ARG A 1 196 ? 10.714 -8.032 -6.957 1.00 60.41 196 ARG A N 1
ATOM 1533 C CA . ARG A 1 196 ? 9.922 -7.244 -6.001 1.00 60.41 196 ARG A CA 1
ATOM 1534 C C . ARG A 1 196 ? 8.418 -7.409 -6.183 1.00 60.41 196 ARG A C 1
ATOM 1536 O O . ARG A 1 196 ? 7.668 -7.243 -5.232 1.00 60.41 196 ARG A O 1
ATOM 1543 N N . TRP A 1 197 ? 7.948 -7.747 -7.382 1.00 56.34 197 TRP A N 1
ATOM 1544 C CA . TRP A 1 197 ? 6.547 -8.123 -7.572 1.00 56.34 197 TRP A CA 1
ATOM 1545 C C . TRP A 1 197 ? 6.217 -9.431 -6.841 1.00 56.34 197 TRP A C 1
ATOM 1547 O O . TRP A 1 197 ? 5.130 -9.559 -6.286 1.00 56.34 197 TRP A O 1
ATOM 1557 N N . ARG A 1 198 ? 7.177 -10.365 -6.773 1.00 54.66 198 ARG A N 1
ATOM 1558 C CA . ARG A 1 198 ? 7.046 -11.620 -6.013 1.00 54.66 198 ARG A CA 1
ATOM 1559 C C . ARG A 1 198 ? 7.248 -11.448 -4.507 1.00 54.66 198 ARG A C 1
ATOM 1561 O O . ARG A 1 198 ? 6.673 -12.206 -3.737 1.00 54.66 198 ARG A O 1
ATOM 1568 N N . GLN A 1 199 ? 8.054 -10.479 -4.082 1.00 54.66 199 GLN A N 1
ATOM 1569 C CA . GLN A 1 199 ? 8.323 -10.184 -2.673 1.00 54.66 199 GLN A CA 1
ATOM 1570 C C . GLN A 1 199 ? 7.779 -8.796 -2.345 1.00 54.66 199 GLN A C 1
ATOM 1572 O O . GLN A 1 199 ? 8.498 -7.811 -2.466 1.00 54.66 199 GLN A O 1
ATOM 1577 N N . GLN A 1 200 ? 6.502 -8.697 -1.959 1.00 52.31 200 GLN A N 1
ATOM 1578 C CA . GLN A 1 200 ? 5.861 -7.388 -1.786 1.00 52.31 200 GLN A CA 1
ATOM 1579 C C . GLN A 1 200 ? 6.481 -6.517 -0.680 1.00 52.31 200 GLN A C 1
ATOM 1581 O O . GLN A 1 200 ? 6.287 -5.309 -0.728 1.00 52.31 200 GLN A O 1
ATOM 1586 N N . PHE A 1 201 ? 7.291 -7.076 0.227 1.00 53.00 201 PHE A N 1
ATOM 1587 C CA . PHE A 1 201 ? 8.134 -6.335 1.173 1.00 53.00 201 PHE A CA 1
ATOM 1588 C C . PHE A 1 201 ? 9.361 -7.179 1.549 1.00 53.00 201 PHE A C 1
ATOM 1590 O O . PHE A 1 201 ? 9.297 -7.952 2.507 1.00 53.00 201 PHE A O 1
ATOM 1597 N N . PRO A 1 202 ? 10.479 -7.111 0.807 1.00 41.62 202 PRO A N 1
ATOM 1598 C CA . PRO A 1 202 ? 11.678 -7.800 1.237 1.00 41.62 202 PRO A CA 1
ATOM 1599 C C . PRO A 1 202 ? 12.270 -7.038 2.428 1.00 41.62 202 PRO A C 1
ATOM 1601 O O . PRO A 1 202 ? 12.586 -5.855 2.323 1.00 41.62 202 PRO A O 1
ATOM 1604 N N . VAL A 1 203 ? 12.453 -7.730 3.558 1.00 44.00 203 VAL A N 1
ATOM 1605 C CA . VAL A 1 203 ? 13.237 -7.240 4.713 1.00 44.00 203 VAL A CA 1
ATOM 1606 C C . VAL A 1 203 ? 14.657 -6.837 4.268 1.00 44.00 203 VAL A C 1
ATOM 1608 O O . VAL A 1 203 ? 15.279 -5.969 4.877 1.00 44.00 203 VAL A O 1
ATOM 1611 N N . LEU A 1 204 ? 15.137 -7.436 3.168 1.00 41.44 204 LEU A N 1
ATOM 1612 C CA . LEU A 1 204 ? 16.364 -7.107 2.447 1.00 41.44 204 LEU A CA 1
ATOM 1613 C C . LEU A 1 204 ? 16.153 -7.311 0.937 1.00 41.44 204 LEU A C 1
ATOM 1615 O O . LEU A 1 204 ? 16.033 -8.443 0.472 1.00 41.44 204 LEU A O 1
ATOM 1619 N N . ASP A 1 205 ? 16.117 -6.229 0.164 1.00 50.28 205 ASP A N 1
ATOM 1620 C CA . ASP A 1 205 ? 16.216 -6.297 -1.304 1.00 50.28 205 ASP A CA 1
ATOM 1621 C C . ASP A 1 205 ? 17.683 -6.535 -1.720 1.00 50.28 205 ASP A C 1
ATOM 1623 O O . ASP A 1 205 ? 18.581 -6.072 -1.014 1.00 50.28 205 ASP A O 1
ATOM 1627 N N . PRO A 1 206 ? 17.985 -7.186 -2.861 1.00 54.50 206 PRO A N 1
ATOM 1628 C CA . PRO A 1 206 ? 19.347 -7.300 -3.403 1.00 54.50 206 PRO A CA 1
ATOM 1629 C C . PRO A 1 206 ? 20.103 -5.969 -3.560 1.00 54.50 206 PRO A C 1
ATOM 1631 O O . PRO A 1 206 ? 21.331 -5.982 -3.606 1.00 54.50 206 PRO A O 1
ATOM 1634 N N . LEU A 1 207 ? 19.409 -4.825 -3.611 1.00 54.62 207 LEU A N 1
ATOM 1635 C CA . LEU A 1 207 ? 20.033 -3.496 -3.606 1.00 54.62 207 LEU A CA 1
ATOM 1636 C C . LEU A 1 207 ? 20.186 -2.878 -2.202 1.00 54.62 207 LEU A C 1
ATOM 1638 O O . LEU A 1 207 ? 20.628 -1.740 -2.060 1.00 54.62 207 LEU A O 1
ATOM 1642 N N . GLY A 1 208 ? 19.865 -3.627 -1.148 1.00 52.59 208 GLY A N 1
ATOM 1643 C CA . GLY A 1 208 ? 20.013 -3.198 0.238 1.00 52.59 208 GLY A CA 1
ATOM 1644 C C . GLY A 1 208 ? 18.886 -2.300 0.744 1.00 52.59 208 GLY A C 1
ATOM 1645 O O . GLY A 1 208 ? 19.123 -1.530 1.674 1.00 52.59 208 GLY A O 1
ATOM 1646 N N . LEU A 1 209 ? 17.676 -2.380 0.168 1.00 53.41 209 LEU A N 1
ATOM 1647 C CA . LEU A 1 209 ? 16.496 -1.773 0.796 1.00 53.41 209 LEU A CA 1
ATOM 1648 C C . LEU A 1 209 ? 16.319 -2.390 2.184 1.00 53.41 209 LEU A C 1
ATOM 1650 O O . LEU A 1 209 ? 16.248 -3.613 2.314 1.00 53.41 209 LEU A O 1
ATOM 1654 N N . ARG A 1 210 ? 16.261 -1.531 3.200 1.00 51.56 210 ARG A N 1
ATOM 1655 C CA . ARG A 1 210 ? 15.979 -1.900 4.584 1.00 51.56 210 ARG A CA 1
ATOM 1656 C C . ARG A 1 210 ? 14.751 -1.138 5.047 1.00 51.56 210 ARG A C 1
ATOM 1658 O O . ARG A 1 210 ? 14.590 0.043 4.743 1.00 51.56 210 ARG A O 1
ATOM 1665 N N . THR A 1 211 ? 13.888 -1.828 5.774 1.00 50.94 211 THR A N 1
ATOM 1666 C CA . THR A 1 211 ? 12.896 -1.195 6.639 1.00 50.94 211 THR A CA 1
ATOM 1667 C C . THR A 1 211 ? 13.513 -1.107 8.025 1.00 50.94 211 THR A C 1
ATOM 1669 O O . THR A 1 211 ? 13.722 -2.137 8.662 1.00 50.94 211 THR A O 1
ATOM 1672 N N . ASP A 1 212 ? 13.807 0.101 8.498 1.00 50.09 212 ASP A N 1
ATOM 1673 C CA . ASP A 1 212 ? 14.384 0.295 9.837 1.00 50.09 212 ASP A CA 1
ATOM 1674 C C . ASP A 1 212 ? 13.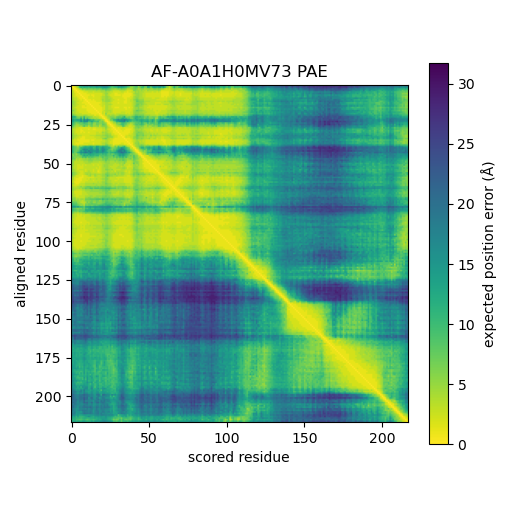329 0.193 10.953 1.00 50.09 212 ASP A C 1
ATOM 1676 O O . ASP A 1 212 ? 13.650 0.319 12.134 1.00 50.09 212 ASP A O 1
ATOM 1680 N N . VAL A 1 213 ? 12.060 -0.047 10.604 1.00 54.12 213 VAL A N 1
ATOM 1681 C CA . VAL A 1 213 ? 10.959 0.003 11.564 1.00 54.12 213 VAL A CA 1
ATOM 1682 C C . VAL A 1 213 ? 10.491 -1.382 11.971 1.00 54.12 213 VAL A C 1
ATOM 1684 O O . VAL A 1 213 ? 10.028 -2.176 11.152 1.00 54.12 213 VAL A O 1
ATOM 1687 N N . GLN A 1 214 ? 10.559 -1.638 13.275 1.00 58.31 214 GLN A N 1
ATOM 1688 C CA . GLN A 1 214 ? 9.819 -2.718 13.909 1.00 58.31 214 GLN A CA 1
ATOM 1689 C C . GLN A 1 214 ? 8.352 -2.296 13.999 1.00 58.31 214 GLN A C 1
ATOM 1691 O O . GLN A 1 214 ? 8.017 -1.333 14.687 1.00 58.31 214 GLN A O 1
ATOM 1696 N N . VAL A 1 215 ? 7.484 -2.991 13.266 1.00 59.94 215 VAL A N 1
ATOM 1697 C CA . VAL A 1 215 ? 6.035 -2.847 13.428 1.00 59.94 215 VAL A CA 1
ATOM 1698 C C . VAL A 1 215 ? 5.676 -3.364 14.829 1.00 59.94 215 VAL A C 1
ATOM 1700 O O . VAL A 1 215 ? 6.118 -4.470 15.164 1.00 59.94 215 VAL A O 1
ATOM 1703 N N . PRO A 1 216 ? 4.931 -2.599 15.651 1.00 60.28 216 PRO A N 1
ATOM 1704 C CA . PRO A 1 216 ? 4.445 -3.099 16.935 1.00 60.28 216 PRO A CA 1
ATOM 1705 C C . PRO A 1 216 ? 3.622 -4.376 16.700 1.00 60.28 216 PRO A C 1
ATOM 1707 O O . PRO A 1 216 ? 2.784 -4.410 15.798 1.00 60.28 216 PRO A O 1
ATOM 1710 N N . ARG A 1 217 ? 3.947 -5.442 17.440 1.00 53.38 217 ARG A N 1
ATOM 1711 C CA . ARG A 1 217 ? 3.280 -6.750 17.357 1.00 53.38 217 ARG A CA 1
ATOM 1712 C C . ARG A 1 217 ? 2.187 -6.869 18.399 1.00 53.38 217 ARG A C 1
ATOM 1714 O O . ARG A 1 217 ? 2.458 -6.443 19.541 1.00 53.38 217 ARG A O 1
#

Foldseek 3Di:
DKWKKWWDQDAPVLLLVLCLVQPPDQFDWDGDPRTIITTFPPPDDPVRQVSSCVSSVHTWMWMQDPVGIFTPDDPPDPDDRPDHPLVRCVVVVNNRVSVLSVCVRVVVVVLQPFDQPDNVVCVLLVVPPPDPPDVPDDPDPVVVVCVLVVLLVVLVVVVVVCVPVVPDDPVVNVVNVVSNVVSVSSVVSVVQVVVCSVVVDPCQRPSGGHRPDDRDD

Sequence (217 aa):
MRRAAVWVRDDLSDVQTRLLDRSGRRRLLVPTLNGTFVVGPNPVTERTIKDTRAVLGGGIGLVWTDTGIVVEHADYFDADPALPAIELFQQEGLPAEAELIRWLDQGGADAAVPTHPRPWWEKLFGERSTDRRSYKRSRGLAGEMVLRVGTSVLCLSALWLAFDFESLPPFLQWWFIILVPVGVIDVVGALLAASRWRQQFPVLDPLGLRTDVQVPR

Mean predicted aligned error: 12.29 Å

Organism: NCBI:txid504798

pLDDT: mean 72.3, std 15.19, range [35.06, 93.81]